Protein AF-A0A5C1PW93-F1 (afdb_monomer_lite)

Sequence (290 aa):
MHRRHLLLGLASATCLPACGGGGGNGDGPETAAPPAPADLLDLTHVTLTLPVKADGTTGGTPARVLKTTELLPSSRAARGHESDWFRSVWIDGTGARGEAAVMLWCPVTGALSSATSDSPRTEFRHQRQTGVNDGWTIGAGSPVAMQLEMRPRQMPPQRGTVIVAQIHGWRMQDVSGATVNAPPLLLVQIEPRSVGGWQLRAKIRRSADGSIAGHDSLVLQTFASLDEAPWLVLQMAVADMQVHINGQTMPIGASWRDIGAYYKAGVYLDEIGSDPAQGGRLLIRRMVFR

InterPro domains:
  IPR013320 Concanavalin A-like lectin/glucanase domain superfamily [SSF49899] (41-281)
  IPR014895 Alginate lyase 2 [PF08787] (41-277)

Foldseek 3Di:
DDDDDDDDDDDDDDDDDDDDDPPPPPPDPPQDDAQAQVVQEVLQFKKWFFQAPPVRHHAEDDTDIHASPQQDDPDPVDRGDDDPQWTKAAPVNRCPVVHIWIKGWHFLRGYYNDPPGAGGFGKMWGHPHGPDPFFAQLQAKHPWKKKWWKAWQAAFPPFSKWFFKFKAFAWDQEPVRDIDGWGTQKTWMWGADPVAFIFTKIWGAQARRCPDDGTDMDTPDTDHDSVPTDTDIWIWIRDPQWIAIPNDIGHHDPNRRGTTIIMMGGTIDPHHDDDRVGGIMMTIRYIDID

pLDDT: mean 88.33, std 16.46, range [34.69, 98.81]

Organism: NCBI:txid639200

Structure (mmCIF, N/CA/C/O backbone):
data_AF-A0A5C1PW93-F1
#
_entry.id   AF-A0A5C1PW93-F1
#
loop_
_atom_site.group_PDB
_atom_site.id
_atom_site.type_symbol
_atom_site.label_atom_id
_atom_site.label_alt_id
_atom_site.label_comp_id
_atom_site.label_asym_id
_atom_site.label_entity_id
_atom_site.label_seq_id
_atom_site.pdbx_PDB_ins_code
_atom_site.Cartn_x
_atom_site.Cartn_y
_atom_site.Cartn_z
_atom_site.occupancy
_atom_site.B_iso_or_equiv
_atom_site.auth_seq_id
_atom_site.auth_comp_id
_atom_site.auth_asym_id
_atom_site.auth_atom_id
_atom_site.pdbx_PDB_model_num
ATOM 1 N N . MET A 1 1 ? 15.371 28.655 91.967 1.00 39.22 1 MET A N 1
ATOM 2 C CA . MET A 1 1 ? 14.443 29.628 91.340 1.00 39.22 1 MET A CA 1
ATOM 3 C C . MET A 1 1 ? 13.714 28.894 90.211 1.00 39.22 1 MET A C 1
ATOM 5 O O . MET A 1 1 ? 14.364 28.542 89.248 1.00 39.22 1 MET A O 1
ATOM 9 N N . HIS A 1 2 ? 12.573 28.243 90.452 1.00 34.69 2 HIS A N 1
ATOM 10 C CA . HIS A 1 2 ? 11.186 28.750 90.441 1.00 34.69 2 HIS A CA 1
ATOM 11 C C . HIS A 1 2 ? 10.590 29.088 89.054 1.00 34.69 2 HIS A C 1
ATOM 13 O O . HIS A 1 2 ? 11.017 30.056 88.438 1.00 34.69 2 HIS A O 1
ATOM 19 N N . ARG A 1 3 ? 9.471 28.387 88.749 1.00 36.44 3 ARG A N 1
ATOM 20 C CA . ARG A 1 3 ? 8.329 28.718 87.848 1.00 36.44 3 ARG A CA 1
ATOM 21 C C . ARG A 1 3 ? 8.548 28.493 86.333 1.00 36.44 3 ARG A C 1
ATOM 23 O O . ARG A 1 3 ? 9.629 28.754 85.845 1.00 36.44 3 ARG A O 1
ATOM 30 N N . ARG A 1 4 ? 7.573 28.050 85.517 1.00 42.44 4 ARG A N 1
ATOM 31 C CA . ARG A 1 4 ? 6.107 27.846 85.657 1.00 42.44 4 ARG A CA 1
ATOM 32 C C . ARG A 1 4 ? 5.571 26.966 84.497 1.00 42.44 4 ARG A C 1
ATOM 34 O O . ARG A 1 4 ? 6.150 26.962 83.420 1.00 42.44 4 ARG A O 1
ATOM 41 N N . HIS A 1 5 ? 4.442 26.295 84.744 1.00 42.97 5 HIS A N 1
ATOM 42 C CA . HIS A 1 5 ? 3.583 25.536 83.813 1.00 42.97 5 HIS A CA 1
ATOM 43 C C . HIS A 1 5 ? 2.785 26.409 82.815 1.00 42.97 5 HIS A C 1
ATOM 45 O O . HIS A 1 5 ? 2.490 27.551 83.158 1.00 42.97 5 HIS A O 1
ATOM 51 N N . LEU A 1 6 ? 2.346 25.824 81.680 1.00 37.31 6 LEU A N 1
ATOM 52 C CA . LEU A 1 6 ? 0.972 25.820 81.093 1.00 37.31 6 LEU A CA 1
ATOM 53 C C . LEU A 1 6 ? 1.003 24.996 79.767 1.00 37.31 6 LEU A C 1
ATOM 55 O O . LEU A 1 6 ? 1.847 25.272 78.926 1.00 37.31 6 LEU A O 1
ATOM 59 N N . LEU A 1 7 ? 0.338 23.837 79.618 1.00 42.69 7 LEU A N 1
ATOM 60 C CA . LEU A 1 7 ? -1.075 23.559 79.252 1.00 42.69 7 LEU A CA 1
ATOM 61 C C . LEU A 1 7 ? -1.515 23.989 77.831 1.00 42.69 7 LEU A C 1
ATOM 63 O O . LEU A 1 7 ? -1.803 25.154 77.596 1.00 42.69 7 LEU A O 1
ATOM 67 N N . LEU A 1 8 ? -1.663 22.995 76.946 1.00 37.97 8 LEU A N 1
ATOM 68 C CA . LEU A 1 8 ? -2.549 22.888 75.768 1.00 37.97 8 LEU A CA 1
ATOM 69 C C . LEU A 1 8 ? -2.585 21.380 75.444 1.00 37.97 8 LEU A C 1
ATOM 71 O O . LEU A 1 8 ? -1.539 20.747 75.470 1.00 37.97 8 LEU A O 1
ATOM 75 N N . GLY A 1 9 ? -3.673 20.675 75.169 1.00 35.88 9 GLY A N 1
ATOM 76 C CA . GLY A 1 9 ? -5.083 20.968 74.959 1.00 35.88 9 GLY A CA 1
ATOM 77 C C . GLY A 1 9 ? -5.623 19.702 74.281 1.00 35.88 9 GLY A C 1
ATOM 78 O O . GLY A 1 9 ? -5.135 19.327 73.219 1.00 35.88 9 GLY A O 1
ATOM 79 N N . LEU A 1 10 ? -6.530 18.980 74.942 1.00 40.72 10 LEU A N 1
ATOM 80 C CA . LEU A 1 10 ? -7.158 17.759 74.426 1.00 40.72 10 LEU A CA 1
ATOM 81 C C . LEU A 1 10 ? -8.129 18.109 73.291 1.00 40.72 10 LEU A C 1
ATOM 83 O O . LEU A 1 10 ? -9.014 18.939 73.484 1.00 40.72 10 LEU A O 1
ATOM 87 N N . ALA A 1 11 ? -8.009 17.424 72.153 1.00 40.41 11 ALA A N 1
ATOM 88 C CA . ALA A 1 11 ? -9.064 17.334 71.150 1.00 40.41 11 ALA A CA 1
ATOM 89 C C . ALA A 1 11 ? -9.428 15.857 70.955 1.00 40.41 11 ALA A C 1
ATOM 91 O O . ALA A 1 11 ? -8.593 15.030 70.589 1.00 40.41 11 ALA A O 1
ATOM 92 N N . SER A 1 12 ? -10.679 15.541 71.278 1.00 39.66 12 SER A N 1
ATOM 93 C CA . SER A 1 12 ? -11.297 14.225 71.179 1.00 39.66 12 SER A CA 1
ATOM 94 C C . SER A 1 12 ? -11.490 13.811 69.720 1.00 39.66 12 SER A C 1
ATOM 96 O O . SER A 1 12 ? -12.109 14.537 68.946 1.00 39.66 12 SER A O 1
ATOM 98 N N . ALA A 1 13 ? -11.013 12.619 69.361 1.00 39.31 13 ALA A N 1
ATOM 99 C CA . ALA A 1 13 ? -11.353 11.957 68.109 1.00 39.31 13 ALA A CA 1
ATOM 100 C C . ALA A 1 13 ? -12.634 11.134 68.302 1.00 39.31 13 ALA A C 1
ATOM 102 O O . ALA A 1 13 ? -12.655 10.156 69.051 1.00 39.31 13 ALA A O 1
ATOM 103 N N . THR A 1 14 ? -13.713 11.534 67.637 1.00 41.72 14 THR A N 1
ATOM 104 C CA . THR A 1 14 ? -14.926 10.730 67.490 1.00 41.72 14 THR A CA 1
ATOM 105 C C . THR A 1 14 ? -14.730 9.735 66.347 1.00 41.72 14 THR A C 1
ATOM 107 O O . THR A 1 14 ? -14.580 10.110 65.188 1.00 41.72 14 THR A O 1
ATOM 110 N N . CYS A 1 15 ? -14.714 8.444 6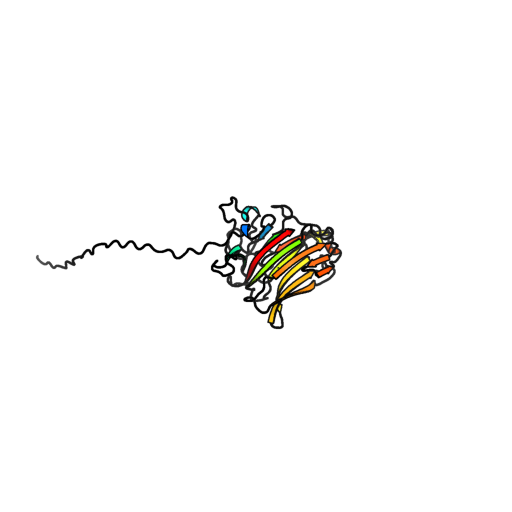6.680 1.00 40.66 15 CYS A N 1
ATOM 111 C CA . CYS A 1 15 ? -14.784 7.362 65.702 1.00 40.66 15 CYS A CA 1
ATOM 112 C C . CYS A 1 15 ? -16.212 7.275 65.146 1.00 40.66 15 CYS A C 1
ATOM 114 O O . CYS A 1 15 ? -17.156 7.058 65.907 1.00 40.66 15 CYS A O 1
ATOM 116 N N . LEU A 1 16 ? -16.368 7.427 63.830 1.00 36.84 16 LEU A N 1
ATOM 117 C CA . LEU A 1 16 ? -17.595 7.065 63.118 1.00 36.84 16 LEU A CA 1
ATOM 118 C C . LEU A 1 16 ? -17.544 5.574 62.739 1.00 36.84 16 LEU A C 1
ATOM 120 O O . LEU A 1 16 ? -16.478 5.089 62.350 1.00 36.84 16 LEU A O 1
ATOM 124 N N . PRO A 1 17 ? -18.661 4.833 62.844 1.00 43.00 17 PRO A N 1
ATOM 125 C CA . PRO A 1 17 ? -18.702 3.422 62.498 1.00 43.00 17 PRO A CA 1
ATOM 126 C C . PRO A 1 17 ? -18.724 3.221 60.978 1.00 43.00 17 PRO A C 1
ATOM 128 O O . PRO A 1 17 ? -19.374 3.955 60.233 1.00 43.00 17 PRO A O 1
ATOM 131 N N . ALA A 1 18 ? -18.019 2.181 60.539 1.00 45.62 18 ALA A N 1
ATOM 132 C CA . ALA A 1 18 ? -18.047 1.670 59.181 1.00 45.62 18 ALA A CA 1
ATOM 133 C C . ALA A 1 18 ? -19.423 1.058 58.869 1.00 45.62 18 ALA A C 1
ATOM 135 O O . ALA A 1 18 ? -19.779 0.009 59.406 1.00 45.62 18 ALA A O 1
ATOM 136 N N . CYS A 1 19 ? -20.177 1.688 57.970 1.00 42.59 19 CYS A N 1
ATOM 137 C CA . CYS A 1 19 ? -21.291 1.040 57.288 1.00 42.59 19 CYS A CA 1
ATOM 138 C C . CYS A 1 19 ? -20.756 0.367 56.023 1.00 42.59 19 CYS A C 1
ATOM 140 O O . CYS A 1 19 ? -20.389 1.032 55.055 1.00 42.59 19 CYS A O 1
ATOM 142 N N . GLY A 1 20 ? -20.711 -0.965 56.050 1.00 46.84 20 GLY A N 1
ATOM 143 C CA . GLY A 1 20 ? -20.524 -1.792 54.868 1.00 46.84 20 GLY A CA 1
ATOM 144 C C . GLY A 1 20 ? -21.716 -1.631 53.929 1.00 46.84 20 GLY A C 1
ATOM 145 O O . GLY A 1 20 ? -22.798 -2.145 54.196 1.00 46.84 20 GLY A O 1
ATOM 146 N N . GLY A 1 21 ? -21.510 -0.905 52.835 1.00 36.12 21 GLY A N 1
ATOM 147 C CA . GLY A 1 21 ? -22.384 -0.908 51.672 1.00 36.12 21 GLY A CA 1
ATOM 148 C C . GLY A 1 21 ? -21.690 -1.676 50.560 1.00 36.12 21 GLY A C 1
ATOM 149 O O . GLY A 1 21 ? -20.747 -1.166 49.960 1.00 36.12 21 GLY A O 1
ATOM 150 N N . GLY A 1 22 ? -22.133 -2.907 50.307 1.00 46.31 22 GLY A N 1
ATOM 151 C CA . GLY A 1 22 ? -21.761 -3.673 49.122 1.00 46.31 22 GLY A CA 1
ATOM 152 C C . GLY A 1 22 ? -22.312 -2.989 47.876 1.00 46.31 22 GLY A C 1
ATOM 153 O O . GLY A 1 22 ? -23.397 -3.319 47.409 1.00 46.31 22 GLY A O 1
ATOM 154 N N . GLY A 1 23 ? -21.578 -2.003 47.365 1.00 40.91 23 GLY A N 1
ATOM 155 C CA . GLY A 1 23 ? -21.775 -1.466 46.030 1.00 40.91 23 GLY A CA 1
ATOM 156 C C . GLY A 1 23 ? -21.177 -2.449 45.041 1.00 40.91 23 GLY A C 1
ATOM 157 O O . GLY A 1 23 ? -19.970 -2.439 44.813 1.00 40.91 23 GLY A O 1
ATOM 158 N N . GLY A 1 24 ? -22.011 -3.323 44.479 1.00 44.12 24 GLY A N 1
ATOM 159 C CA . GLY A 1 24 ? -21.680 -3.972 43.220 1.00 44.12 24 GLY A CA 1
ATOM 160 C C . GLY A 1 24 ? -21.511 -2.867 42.189 1.00 44.12 24 GLY A C 1
ATOM 161 O O . GLY A 1 24 ? -22.502 -2.331 41.696 1.00 44.12 24 GLY A O 1
ATOM 162 N N . ASN A 1 25 ? -20.263 -2.478 41.928 1.00 49.78 25 ASN A N 1
ATOM 163 C CA . ASN A 1 25 ? -19.919 -1.713 40.745 1.00 49.78 25 ASN A CA 1
ATOM 164 C C . ASN A 1 25 ? -20.369 -2.573 39.569 1.00 49.78 25 ASN A C 1
ATOM 166 O O . ASN A 1 25 ? -19.742 -3.579 39.247 1.00 49.78 25 ASN A O 1
ATOM 170 N N . GLY A 1 26 ? -21.529 -2.236 39.008 1.00 45.34 26 GLY A N 1
ATOM 171 C CA . GLY A 1 26 ? -21.924 -2.722 37.706 1.00 45.34 26 GLY A CA 1
ATOM 172 C C . GLY A 1 26 ? -20.924 -2.142 36.730 1.00 45.34 26 GLY A C 1
ATOM 173 O O . GLY A 1 26 ? -21.105 -1.014 36.272 1.00 45.34 26 GLY A O 1
ATOM 174 N N . ASP A 1 27 ? -19.848 -2.886 36.485 1.00 56.16 27 ASP A N 1
ATOM 175 C CA . ASP A 1 27 ? -19.006 -2.689 35.322 1.00 56.16 27 ASP A CA 1
ATOM 176 C C . ASP A 1 27 ? -19.973 -2.615 34.141 1.00 56.16 27 ASP A C 1
ATOM 178 O O . ASP A 1 27 ? -20.713 -3.563 33.852 1.00 56.16 27 ASP A O 1
ATOM 182 N N . GLY A 1 28 ? -20.081 -1.422 33.546 1.00 53.69 28 GLY A N 1
ATOM 183 C CA . GLY A 1 28 ? -20.859 -1.241 32.329 1.00 53.69 28 GLY A CA 1
ATOM 184 C C . GLY A 1 28 ? -20.427 -2.306 31.320 1.00 53.69 28 GLY A C 1
ATOM 185 O O . GLY A 1 28 ? -19.281 -2.751 31.393 1.00 53.69 28 GLY A O 1
ATOM 186 N N . PRO A 1 29 ? -21.317 -2.752 30.418 1.00 57.88 29 PRO A N 1
ATOM 187 C CA . PRO A 1 29 ? -21.019 -3.863 29.524 1.00 57.88 29 PRO A CA 1
ATOM 188 C C . PRO A 1 29 ? -19.679 -3.607 28.840 1.00 57.88 29 PRO A C 1
ATOM 190 O O . PRO A 1 29 ? -19.551 -2.664 28.058 1.00 57.88 29 PRO A O 1
ATOM 193 N N . GLU A 1 30 ? -18.676 -4.408 29.203 1.00 62.12 30 GLU A N 1
ATOM 194 C CA . GLU A 1 30 ? -17.347 -4.346 28.620 1.00 62.12 30 GLU A CA 1
ATOM 195 C C . GLU A 1 30 ? -17.540 -4.553 27.119 1.00 62.12 30 GLU A C 1
ATOM 197 O O . GLU A 1 30 ? -17.961 -5.623 26.671 1.00 62.12 30 GLU A O 1
ATOM 202 N N . THR A 1 31 ? -17.359 -3.488 26.334 1.00 69.56 31 THR A N 1
ATOM 203 C CA . THR A 1 31 ? -17.479 -3.572 24.879 1.00 69.56 31 THR A CA 1
ATOM 204 C C . THR A 1 31 ? -16.471 -4.601 24.406 1.00 69.56 31 THR A C 1
ATOM 206 O O . THR A 1 31 ? -15.265 -4.390 24.542 1.00 69.56 31 THR A O 1
ATOM 209 N N . ALA A 1 32 ? -16.975 -5.723 23.890 1.00 85.19 32 ALA A N 1
ATOM 210 C CA . ALA A 1 32 ? -16.153 -6.835 23.447 1.00 85.19 32 ALA A CA 1
ATOM 211 C C . ALA A 1 32 ? -15.044 -6.333 22.514 1.00 85.19 32 ALA A C 1
ATOM 213 O O . ALA A 1 32 ? -15.289 -5.492 21.648 1.00 85.19 32 ALA A O 1
ATOM 214 N N . ALA A 1 33 ? -13.823 -6.836 22.677 1.00 90.44 33 ALA A N 1
ATOM 215 C CA . ALA A 1 33 ? -12.732 -6.500 21.771 1.00 90.44 33 ALA A CA 1
ATOM 216 C C . ALA A 1 33 ? -13.044 -6.989 20.338 1.00 90.44 33 ALA A C 1
ATOM 218 O O . ALA A 1 33 ? -13.655 -8.051 20.183 1.00 90.44 33 ALA A O 1
ATOM 219 N N . PRO A 1 34 ? -12.606 -6.272 19.285 1.00 94.31 34 PRO A N 1
ATOM 220 C CA . PRO A 1 34 ? -12.749 -6.751 17.911 1.00 94.31 34 PRO A CA 1
ATOM 221 C C . PRO A 1 34 ? -11.996 -8.077 17.693 1.00 94.31 34 PRO A C 1
ATOM 223 O O . PRO A 1 34 ? -11.051 -8.372 18.439 1.00 94.31 34 PRO A O 1
ATOM 226 N N . PRO A 1 35 ? -12.370 -8.884 16.679 1.00 93.75 35 PRO A N 1
ATOM 227 C CA . PRO A 1 35 ? -11.589 -10.050 16.261 1.00 93.75 35 PRO A CA 1
ATOM 228 C C . PRO A 1 35 ? -10.142 -9.662 15.951 1.00 93.75 35 PRO A C 1
ATOM 230 O O . PRO A 1 35 ? -9.892 -8.541 15.506 1.00 93.75 35 PRO A O 1
ATOM 233 N N . ALA A 1 36 ? -9.189 -10.564 16.178 1.00 94.25 36 ALA A N 1
ATOM 234 C CA . ALA A 1 36 ? -7.782 -10.256 15.954 1.00 94.25 36 ALA A CA 1
ATOM 235 C C . ALA A 1 36 ? -7.487 -9.996 14.463 1.00 94.25 36 ALA A C 1
ATOM 237 O O . ALA A 1 36 ? -8.194 -10.511 13.594 1.00 94.25 36 ALA A O 1
ATOM 238 N N . PRO A 1 37 ? -6.411 -9.262 14.109 1.00 96.12 37 PRO A N 1
ATOM 239 C CA . PRO A 1 37 ? -6.073 -9.026 12.705 1.00 96.12 37 PRO A CA 1
ATOM 240 C C . PRO A 1 37 ? -5.925 -10.300 11.862 1.00 96.12 37 PRO A C 1
ATOM 242 O O . PRO A 1 37 ? -6.321 -10.300 10.699 1.00 96.12 37 PRO A O 1
ATOM 245 N N . ALA A 1 38 ? -5.400 -11.381 12.447 1.00 94.19 38 ALA A N 1
ATOM 246 C CA . ALA A 1 38 ? -5.251 -12.680 11.785 1.00 94.19 38 ALA A CA 1
ATOM 247 C C . ALA A 1 38 ? -6.584 -13.428 11.573 1.00 94.19 38 ALA A C 1
ATOM 249 O O . ALA A 1 38 ? -6.638 -14.331 10.743 1.00 94.19 38 ALA A O 1
ATOM 250 N N . ASP A 1 39 ? -7.652 -13.048 12.284 1.00 93.00 39 ASP A N 1
ATOM 251 C CA . ASP A 1 39 ? -9.009 -13.563 12.049 1.00 93.00 39 ASP A CA 1
ATOM 252 C C . ASP A 1 39 ? -9.716 -12.795 10.918 1.00 93.00 39 ASP A C 1
ATOM 254 O O . ASP A 1 39 ? -10.661 -13.294 10.309 1.00 93.00 39 ASP A O 1
ATOM 258 N N . LEU A 1 40 ? -9.271 -11.562 10.646 1.00 94.88 40 LEU A N 1
ATOM 259 C CA . LEU A 1 40 ? -9.868 -10.658 9.660 1.00 94.88 40 LEU A CA 1
ATOM 260 C C . LEU A 1 40 ? -9.169 -10.718 8.296 1.00 94.88 40 LEU A C 1
ATOM 262 O O . LEU A 1 40 ? -9.816 -10.531 7.265 1.00 94.88 40 LEU A O 1
ATOM 266 N N . LEU A 1 41 ? -7.854 -10.941 8.278 1.00 96.19 41 LEU A N 1
ATOM 267 C CA . LEU A 1 41 ? -7.024 -10.956 7.073 1.00 96.19 41 LEU A CA 1
ATOM 268 C C . LEU A 1 41 ? -6.208 -12.246 6.989 1.00 96.19 41 LEU A C 1
ATOM 270 O O . LEU A 1 41 ? -5.725 -12.749 8.000 1.00 96.19 41 LEU A O 1
ATOM 274 N N . ASP A 1 42 ? -5.963 -12.722 5.768 1.00 93.31 42 ASP A N 1
ATOM 275 C CA . ASP A 1 42 ? -4.975 -13.775 5.550 1.00 93.31 42 ASP A CA 1
ATOM 276 C C . ASP A 1 42 ? -3.559 -13.187 5.642 1.00 93.31 42 ASP A C 1
ATOM 278 O O . ASP A 1 42 ? -3.082 -12.489 4.742 1.00 93.31 42 ASP A O 1
ATOM 282 N N . LEU A 1 43 ? -2.896 -13.457 6.768 1.00 94.69 43 LEU A N 1
ATOM 283 C CA . LEU A 1 43 ? -1.543 -12.984 7.058 1.00 94.69 43 LEU A CA 1
ATOM 284 C C . LEU A 1 43 ? -0.468 -14.058 6.830 1.00 94.69 43 LEU A C 1
ATOM 286 O O . LEU A 1 43 ? 0.698 -13.831 7.151 1.00 94.69 43 LEU A O 1
ATOM 290 N N . THR A 1 44 ? -0.825 -15.225 6.285 1.00 92.19 44 THR A N 1
ATOM 291 C CA . THR A 1 44 ? 0.081 -16.386 6.169 1.00 92.19 44 THR A CA 1
ATOM 292 C C . THR A 1 44 ? 1.171 -16.222 5.109 1.00 92.19 44 THR A C 1
ATOM 294 O O . THR A 1 44 ? 2.214 -16.878 5.171 1.00 92.19 44 THR A O 1
ATOM 297 N N . HIS A 1 45 ? 0.972 -15.285 4.183 1.00 93.00 45 HIS A N 1
ATOM 298 C CA . HIS A 1 45 ? 1.838 -15.033 3.033 1.00 93.00 45 HIS A CA 1
ATOM 299 C C . HIS A 1 45 ? 2.327 -13.583 2.977 1.00 93.00 45 HIS A C 1
ATOM 301 O O . HIS A 1 45 ? 2.515 -13.020 1.899 1.00 93.00 45 HIS A O 1
ATOM 307 N N . VAL A 1 46 ? 2.520 -12.941 4.134 1.00 96.38 46 VAL A N 1
ATOM 308 C CA . VAL A 1 46 ? 3.016 -11.561 4.194 1.00 96.38 46 VAL A CA 1
ATOM 309 C C . VAL A 1 46 ? 4.054 -11.339 5.293 1.00 96.38 46 VAL A C 1
ATOM 311 O O . VAL A 1 46 ? 4.072 -12.005 6.329 1.00 96.38 46 VAL A O 1
ATOM 314 N N . THR A 1 47 ? 4.888 -10.324 5.075 1.00 96.94 47 THR A N 1
ATOM 315 C CA . THR A 1 47 ? 5.572 -9.571 6.139 1.00 96.94 47 THR A CA 1
ATOM 316 C C . THR A 1 47 ? 4.953 -8.185 6.257 1.00 96.94 47 THR A C 1
ATOM 318 O O . THR A 1 47 ? 4.434 -7.675 5.264 1.00 96.94 47 THR A O 1
ATOM 321 N N . LEU A 1 48 ? 5.080 -7.536 7.413 1.00 97.81 48 LEU A N 1
ATOM 322 C CA . LEU A 1 48 ? 4.596 -6.169 7.631 1.00 97.81 48 LEU A CA 1
ATOM 323 C C . LEU A 1 48 ? 5.754 -5.255 8.031 1.00 97.81 48 LEU A C 1
ATOM 325 O O . LEU A 1 48 ? 6.415 -5.496 9.036 1.00 97.81 48 LEU A O 1
ATOM 329 N N . THR A 1 49 ? 6.005 -4.195 7.267 1.00 97.94 49 THR A N 1
ATOM 330 C CA . THR A 1 49 ? 6.876 -3.101 7.721 1.00 97.94 49 THR A CA 1
ATOM 331 C C . THR A 1 49 ? 6.069 -2.147 8.592 1.00 97.94 49 THR A C 1
ATOM 333 O O . THR A 1 49 ? 4.989 -1.736 8.180 1.00 97.94 49 THR A O 1
ATOM 336 N N . LEU A 1 50 ? 6.592 -1.800 9.767 1.00 98.19 50 LEU A N 1
ATOM 337 C CA . LEU A 1 50 ? 6.028 -0.821 10.695 1.00 98.19 50 LEU A CA 1
ATOM 338 C C . LEU A 1 50 ? 6.836 0.485 10.674 1.00 98.19 50 LEU A C 1
ATOM 340 O O . LEU A 1 50 ? 8.051 0.434 10.489 1.00 98.19 50 LEU A O 1
ATOM 344 N N . PRO A 1 51 ? 6.226 1.642 10.979 1.00 97.75 51 PRO A N 1
ATOM 345 C CA . PRO A 1 51 ? 6.858 2.956 10.895 1.00 97.75 51 PRO A CA 1
ATOM 346 C C . PRO A 1 51 ? 7.670 3.282 12.162 1.00 97.75 51 PRO A C 1
ATOM 348 O O . PRO A 1 51 ? 7.743 4.430 12.596 1.00 97.75 51 PRO A O 1
ATOM 351 N N . VAL A 1 52 ? 8.286 2.269 12.767 1.00 97.56 52 VAL A N 1
ATOM 352 C CA . VAL A 1 52 ? 9.118 2.357 13.973 1.00 97.56 52 VAL A CA 1
ATOM 353 C C . VAL A 1 52 ? 10.370 1.518 13.794 1.00 97.56 52 VAL A C 1
ATOM 355 O O . VAL A 1 52 ? 10.363 0.567 13.023 1.00 97.56 52 VAL A O 1
ATOM 358 N N . LYS A 1 53 ? 11.441 1.832 14.514 1.00 96.31 53 LYS A N 1
ATOM 359 C CA . LYS A 1 53 ? 12.640 0.995 14.613 1.00 96.31 53 LYS A CA 1
ATOM 360 C C . LYS A 1 53 ? 12.374 -0.242 15.480 1.00 96.31 53 LYS A C 1
ATOM 362 O O . LYS A 1 53 ? 11.313 -0.397 16.085 1.00 96.31 53 LYS A O 1
ATOM 367 N N . ALA A 1 54 ? 13.355 -1.141 15.551 1.00 92.62 54 ALA A N 1
ATOM 368 C CA . ALA A 1 54 ? 13.273 -2.349 16.379 1.00 92.62 54 ALA A CA 1
ATOM 369 C C . ALA A 1 54 ? 13.043 -2.050 17.876 1.00 92.62 54 ALA A C 1
ATOM 371 O O . ALA A 1 54 ? 12.394 -2.836 18.558 1.00 92.62 54 ALA A O 1
ATOM 372 N N . ASP A 1 55 ? 13.523 -0.899 18.353 1.00 93.38 55 ASP A N 1
ATOM 373 C CA . ASP A 1 55 ? 13.331 -0.387 19.717 1.00 93.38 55 ASP A CA 1
ATOM 374 C C . ASP A 1 55 ? 11.954 0.280 19.949 1.00 93.38 55 ASP A C 1
ATOM 376 O O . ASP A 1 55 ? 11.678 0.749 21.049 1.00 93.38 55 ASP A O 1
ATOM 380 N N . GLY A 1 56 ? 11.091 0.337 18.927 1.00 92.31 56 GLY A N 1
ATOM 381 C CA . GLY A 1 56 ? 9.764 0.956 18.987 1.00 92.31 56 GLY A CA 1
ATOM 382 C C . GLY A 1 56 ? 9.737 2.471 18.764 1.00 92.31 56 GLY A C 1
ATOM 383 O O . GLY A 1 56 ? 8.653 3.044 18.685 1.00 92.31 56 GLY A O 1
ATOM 384 N N . THR A 1 57 ? 10.887 3.132 18.615 1.00 93.75 57 THR A N 1
ATOM 385 C CA . THR A 1 57 ? 10.944 4.582 18.364 1.00 93.75 57 THR A CA 1
ATOM 386 C C . THR A 1 57 ? 10.685 4.924 16.894 1.00 93.75 57 THR A C 1
ATOM 388 O O . THR A 1 57 ? 10.980 4.135 15.996 1.00 93.75 57 THR A O 1
ATOM 391 N N . THR A 1 58 ? 10.128 6.106 16.626 1.00 93.38 58 THR A N 1
ATOM 392 C CA . THR A 1 58 ? 9.916 6.630 15.265 1.00 93.38 58 THR A CA 1
ATOM 393 C C . THR A 1 58 ? 11.172 7.335 14.727 1.00 93.38 58 THR A C 1
ATOM 395 O O . THR A 1 58 ? 12.120 7.594 15.470 1.00 93.38 58 THR A O 1
ATOM 398 N N . GLY A 1 59 ? 11.175 7.680 13.437 1.00 90.31 59 GLY A N 1
ATOM 399 C CA . GLY A 1 59 ? 12.281 8.367 12.768 1.00 90.31 59 GLY A CA 1
ATOM 400 C C . GLY A 1 59 ? 13.507 7.488 12.481 1.00 90.31 59 GLY A C 1
ATOM 401 O O . GLY A 1 59 ? 13.665 6.379 12.994 1.00 90.31 59 GLY A O 1
ATOM 402 N N . GLY A 1 60 ? 14.396 8.000 11.627 1.00 90.50 60 GLY A N 1
ATOM 403 C CA . GLY A 1 60 ? 15.624 7.306 11.234 1.00 90.50 60 GLY A CA 1
ATOM 404 C C . GLY A 1 60 ? 15.378 6.026 10.427 1.00 90.50 60 GLY A C 1
ATOM 405 O O . GLY A 1 60 ? 14.356 5.876 9.760 1.00 90.50 60 GLY A O 1
ATOM 406 N N . THR A 1 61 ? 16.348 5.110 10.462 1.00 90.06 61 THR A N 1
ATOM 407 C CA . THR A 1 61 ? 16.341 3.823 9.742 1.00 90.06 61 THR A CA 1
ATOM 408 C C . THR A 1 61 ? 16.998 2.726 10.595 1.00 90.06 61 THR A C 1
ATOM 410 O O . THR A 1 61 ? 17.780 3.056 11.490 1.00 90.06 61 THR A O 1
ATOM 413 N N . PRO A 1 62 ? 16.744 1.431 10.324 1.00 92.50 62 PRO A N 1
ATOM 414 C CA . PRO A 1 62 ? 15.693 0.895 9.463 1.00 92.50 62 PRO A CA 1
ATOM 415 C C . PRO A 1 62 ? 14.367 0.706 10.217 1.00 92.50 62 PRO A C 1
ATOM 417 O O . PRO A 1 62 ? 14.336 0.364 11.401 1.00 92.50 62 PRO A O 1
ATOM 420 N N . ALA A 1 63 ? 13.265 0.874 9.493 1.00 95.75 63 ALA A N 1
ATOM 421 C CA . ALA A 1 63 ? 11.933 0.483 9.929 1.00 95.75 63 ALA A CA 1
ATOM 422 C C . ALA A 1 63 ? 11.874 -1.018 10.275 1.00 95.75 63 ALA A C 1
ATOM 424 O O . ALA A 1 63 ? 12.485 -1.859 9.608 1.00 95.75 63 ALA A O 1
ATOM 425 N N . ARG A 1 64 ? 11.114 -1.363 11.313 1.00 96.00 64 ARG A N 1
ATOM 426 C CA . ARG A 1 64 ? 10.918 -2.722 11.812 1.00 96.00 64 ARG A CA 1
ATOM 427 C C . ARG A 1 64 ? 10.083 -3.507 10.813 1.00 96.00 64 ARG A C 1
ATOM 429 O O . ARG A 1 64 ? 9.015 -3.065 10.402 1.00 96.00 64 ARG A O 1
ATOM 436 N N . VAL A 1 65 ? 10.542 -4.706 10.477 1.00 96.12 65 VAL A N 1
ATOM 437 C CA . VAL A 1 65 ? 9.793 -5.653 9.648 1.00 96.12 65 VAL A CA 1
ATOM 438 C C . VAL A 1 65 ? 9.375 -6.828 10.516 1.00 96.12 65 VAL A C 1
ATOM 440 O O . VAL A 1 65 ? 10.228 -7.546 11.031 1.00 96.12 65 VAL A O 1
ATOM 443 N N . LEU A 1 66 ? 8.068 -7.016 10.667 1.00 95.44 66 LEU A N 1
ATOM 444 C CA . LEU A 1 66 ? 7.486 -8.194 11.291 1.00 95.44 66 LEU A CA 1
ATOM 445 C C . LEU A 1 66 ? 7.466 -9.343 10.294 1.00 95.44 66 LEU A C 1
ATOM 447 O O . LEU A 1 66 ? 6.960 -9.211 9.172 1.00 95.44 66 LEU A O 1
ATOM 451 N N . LYS A 1 67 ? 7.985 -10.487 10.728 1.00 94.56 67 LYS A N 1
ATOM 452 C CA . LYS A 1 67 ? 7.869 -11.746 9.989 1.00 94.56 67 LYS A CA 1
ATOM 453 C C . LYS A 1 67 ? 6.460 -12.320 10.132 1.00 94.56 67 LYS A C 1
ATOM 455 O O . LYS A 1 67 ? 5.755 -12.020 11.092 1.00 94.56 67 LYS A O 1
ATOM 460 N N . THR A 1 68 ? 6.080 -13.227 9.235 1.00 92.94 68 THR A N 1
ATOM 461 C CA . THR A 1 68 ? 4.795 -13.949 9.308 1.00 92.94 68 THR A CA 1
ATOM 462 C C . THR A 1 68 ? 4.577 -14.607 10.673 1.00 92.94 68 THR A C 1
ATOM 464 O O . THR A 1 68 ? 3.484 -14.555 11.221 1.00 92.94 68 THR A O 1
ATOM 467 N N . THR A 1 69 ? 5.635 -15.167 11.266 1.00 90.62 69 THR A N 1
ATOM 468 C CA . THR A 1 69 ? 5.591 -15.810 12.589 1.00 90.62 69 THR A CA 1
ATOM 469 C C . THR A 1 69 ? 5.347 -14.840 13.743 1.00 90.62 69 THR A C 1
ATOM 471 O O . THR A 1 69 ? 4.946 -15.278 14.811 1.00 90.62 69 THR A O 1
ATOM 474 N N . GLU A 1 70 ? 5.633 -13.547 13.566 1.00 92.31 70 GLU A N 1
ATOM 475 C CA . GLU A 1 70 ? 5.283 -12.513 14.548 1.00 92.31 70 GLU A CA 1
ATOM 476 C C . GLU A 1 70 ? 3.841 -12.033 14.349 1.00 92.31 70 GLU A C 1
ATOM 478 O O . GLU A 1 70 ? 3.173 -11.701 15.321 1.00 92.31 70 GLU A O 1
ATOM 483 N N . LEU A 1 71 ? 3.361 -11.993 13.100 1.00 92.62 71 LEU A N 1
ATOM 484 C CA . LEU A 1 71 ? 1.997 -11.575 12.765 1.00 92.62 71 LEU A CA 1
ATOM 485 C C . LEU A 1 71 ? 0.952 -12.595 13.221 1.00 92.62 71 LEU A C 1
ATOM 487 O O . LEU A 1 71 ? -0.097 -12.215 13.741 1.00 92.62 71 LEU A O 1
ATOM 491 N N . LEU A 1 72 ? 1.241 -13.879 13.016 1.00 91.00 72 LEU A N 1
ATOM 492 C CA . LEU A 1 72 ? 0.345 -14.967 13.372 1.00 91.00 72 LEU A CA 1
ATOM 493 C C . LEU A 1 72 ? 0.505 -15.347 14.847 1.00 91.00 72 LEU A C 1
ATOM 495 O O . LEU A 1 72 ? 1.628 -15.434 15.348 1.00 91.00 72 LEU A O 1
ATOM 499 N N . PRO A 1 73 ? -0.598 -15.620 15.556 1.00 82.06 73 PRO A N 1
ATOM 500 C CA . PRO A 1 73 ? -0.516 -16.086 16.927 1.00 82.06 73 PRO A CA 1
ATOM 501 C C . PRO A 1 73 ? 0.127 -17.476 17.009 1.00 82.06 73 PRO A C 1
ATOM 503 O O . PRO A 1 73 ? -0.147 -18.359 16.198 1.00 82.06 73 PRO A O 1
ATOM 506 N N . SER A 1 74 ? 0.933 -17.707 18.048 1.00 75.81 74 SER A N 1
ATOM 507 C CA . SER A 1 74 ? 1.521 -19.026 18.333 1.00 75.81 74 SER A CA 1
ATOM 508 C C . SER A 1 74 ? 0.496 -20.058 18.828 1.00 75.81 74 SER A C 1
ATOM 510 O O . SER A 1 74 ? 0.788 -21.251 18.867 1.00 75.81 74 SER A O 1
ATOM 512 N N . SER A 1 75 ? -0.707 -19.617 19.211 1.00 73.50 75 SER A N 1
ATOM 513 C CA . SER A 1 75 ? -1.830 -20.468 19.614 1.00 73.50 75 SER A CA 1
ATOM 514 C C . SER A 1 75 ? -3.165 -19.773 19.340 1.00 73.50 75 SER A C 1
ATOM 516 O O . SER A 1 75 ? -3.229 -18.549 19.340 1.00 73.50 75 SER A O 1
ATOM 518 N N . ARG A 1 76 ? -4.261 -20.531 19.196 1.00 61.75 76 ARG A N 1
ATOM 519 C CA . ARG A 1 76 ? -5.609 -19.962 18.974 1.00 61.75 76 ARG A CA 1
ATOM 520 C C . ARG A 1 76 ? -6.110 -19.042 20.100 1.00 61.75 76 ARG A C 1
ATOM 522 O O . ARG A 1 76 ? -7.070 -18.319 19.889 1.00 61.75 76 ARG A O 1
ATOM 529 N N . ALA A 1 77 ? -5.493 -19.086 21.284 1.00 61.62 77 ALA A N 1
ATOM 530 C CA . ALA A 1 77 ? -5.838 -18.218 22.410 1.00 61.62 77 ALA A CA 1
ATOM 531 C C . ALA A 1 77 ? -5.098 -16.864 22.384 1.00 61.62 77 ALA A C 1
ATOM 533 O O . ALA A 1 77 ? -5.450 -15.962 23.140 1.00 61.62 77 ALA A O 1
ATOM 534 N N . ALA A 1 78 ? -4.072 -16.709 21.539 1.00 78.81 78 ALA A N 1
ATOM 535 C CA . ALA A 1 78 ? -3.343 -15.456 21.373 1.00 78.81 78 ALA A CA 1
ATOM 536 C C . ALA A 1 78 ? -3.914 -14.645 20.199 1.00 78.81 78 ALA A C 1
ATOM 538 O O . ALA A 1 78 ? -4.325 -15.206 19.189 1.00 78.81 78 ALA A O 1
ATOM 539 N N . ARG A 1 79 ? -3.890 -13.312 20.308 1.00 84.75 79 ARG A N 1
ATOM 540 C CA . ARG A 1 79 ? -4.418 -12.384 19.286 1.00 84.75 79 ARG A CA 1
ATOM 541 C C . ARG A 1 79 ? -3.437 -12.071 18.143 1.00 84.75 79 ARG A C 1
ATOM 543 O O . ARG A 1 79 ? -3.766 -11.328 17.228 1.00 84.75 79 ARG A O 1
ATOM 550 N N . GLY A 1 80 ? -2.224 -12.619 18.182 1.00 86.75 80 GLY A N 1
ATOM 551 C CA . GLY A 1 80 ? -1.156 -12.261 17.244 1.00 86.75 80 GLY A CA 1
ATOM 552 C C . GLY A 1 80 ? -0.569 -10.883 17.559 1.00 86.75 80 GLY A C 1
ATOM 553 O O . GLY A 1 80 ? -0.666 -10.409 18.694 1.00 86.75 80 GLY A O 1
ATOM 554 N N . HIS A 1 81 ? 0.079 -10.252 16.578 1.00 93.12 81 HIS A N 1
ATOM 555 C CA . HIS A 1 81 ? 0.653 -8.918 16.764 1.00 93.12 81 HIS A CA 1
ATOM 556 C C . HIS A 1 81 ? -0.407 -7.816 16.650 1.00 93.12 81 HIS A C 1
ATOM 558 O O . HIS A 1 81 ? -1.076 -7.703 15.625 1.00 93.12 81 HIS A O 1
ATOM 564 N N . GLU A 1 82 ? -0.461 -6.934 17.650 1.00 95.06 82 GLU A N 1
ATOM 565 C CA . GLU A 1 82 ? -1.175 -5.656 17.592 1.00 95.06 82 GLU A CA 1
ATOM 566 C C . GLU A 1 82 ? -0.282 -4.525 18.136 1.00 95.06 82 GLU A C 1
ATOM 568 O O . GLU A 1 82 ? 0.547 -4.728 19.025 1.00 95.06 82 GLU A O 1
ATOM 573 N N . SER A 1 83 ? -0.430 -3.327 17.576 1.00 96.12 83 SER A N 1
ATOM 574 C CA . SER A 1 83 ? 0.262 -2.096 17.971 1.00 96.12 83 SER A CA 1
ATOM 575 C C . SER A 1 83 ? -0.561 -0.867 17.563 1.00 96.12 83 SER A C 1
ATOM 577 O O . SER A 1 83 ? -1.601 -0.986 16.914 1.00 96.12 83 SER A O 1
ATOM 579 N N . ASP A 1 84 ? -0.087 0.339 17.878 1.00 96.56 84 ASP A N 1
ATOM 580 C CA . ASP A 1 84 ? -0.727 1.581 17.413 1.00 96.56 84 ASP A CA 1
ATOM 581 C C . ASP A 1 84 ? -0.720 1.750 15.889 1.00 96.56 84 ASP A C 1
ATOM 583 O O . ASP A 1 84 ? -1.540 2.480 15.330 1.00 96.56 84 ASP A O 1
ATOM 587 N N . TRP A 1 85 ? 0.186 1.052 15.208 1.00 98.00 85 TRP A N 1
ATOM 588 C CA . TRP A 1 85 ? 0.365 1.116 13.760 1.00 98.00 85 TRP A CA 1
ATOM 589 C C . TRP A 1 85 ? -0.474 0.067 13.036 1.00 98.00 85 TRP A C 1
ATOM 591 O O . TRP A 1 85 ? -0.827 0.260 11.878 1.00 98.00 85 TRP A O 1
ATOM 601 N N . PHE A 1 86 ? -0.783 -1.039 13.712 1.00 98.31 86 PHE A N 1
ATOM 602 C CA . PHE A 1 86 ? -1.444 -2.207 13.149 1.00 98.31 86 PHE A CA 1
ATOM 603 C C . PHE A 1 86 ? -2.299 -2.883 14.215 1.00 98.31 86 PHE A C 1
ATOM 605 O O . PHE A 1 86 ? -1.762 -3.519 15.119 1.00 98.31 86 PHE A O 1
ATOM 612 N N . ARG A 1 87 ? -3.620 -2.752 14.118 1.00 97.75 87 ARG A N 1
ATOM 613 C CA . ARG A 1 87 ? -4.549 -3.382 15.066 1.00 97.75 87 ARG A CA 1
ATOM 614 C C . ARG A 1 87 ? -5.926 -3.576 14.470 1.00 97.75 87 ARG A C 1
ATOM 616 O O . ARG A 1 87 ? -6.288 -2.942 13.480 1.00 97.75 87 ARG A O 1
ATOM 623 N N . SER A 1 88 ? -6.704 -4.425 15.111 1.00 97.44 88 SER A N 1
ATOM 624 C CA . SER A 1 88 ? -8.124 -4.575 14.819 1.00 97.44 88 SER A CA 1
ATOM 625 C C . SER A 1 88 ? -8.937 -3.428 15.432 1.00 97.44 88 SER A C 1
ATOM 627 O O . SER A 1 88 ? -8.598 -2.904 16.492 1.00 97.44 88 SER A O 1
ATOM 629 N N . VAL A 1 89 ? -9.998 -2.996 14.751 1.00 97.44 89 VAL A N 1
ATOM 630 C CA . VAL A 1 89 ? -10.934 -1.969 15.235 1.00 97.44 89 VAL A CA 1
ATOM 631 C C . VAL A 1 89 ? -12.363 -2.327 14.843 1.00 97.44 89 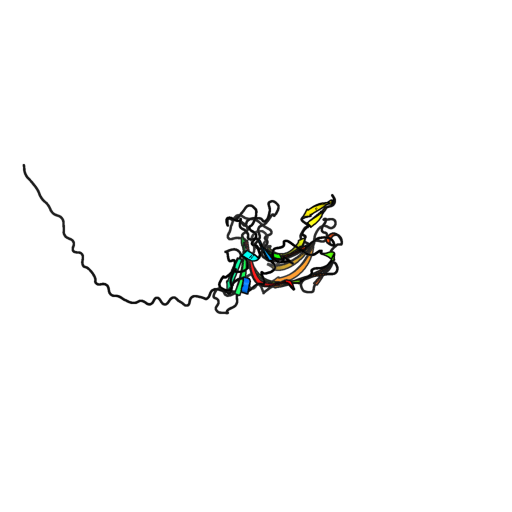VAL A C 1
ATOM 633 O O . VAL A 1 89 ? -12.598 -2.882 13.767 1.00 97.44 89 VAL A O 1
ATOM 636 N N . TRP A 1 90 ? -13.330 -1.953 15.678 1.00 96.81 90 TRP A N 1
ATOM 637 C CA . TRP A 1 90 ? -14.731 -1.915 15.267 1.00 96.81 90 TRP A CA 1
ATOM 638 C C . TRP A 1 90 ? -14.954 -0.765 14.288 1.00 96.81 90 TRP A C 1
ATOM 640 O O . TRP A 1 90 ? -14.523 0.362 14.536 1.00 96.81 90 TRP A O 1
ATOM 650 N N . ILE A 1 91 ? -15.635 -1.031 13.174 1.00 94.38 91 ILE A N 1
ATOM 651 C CA . ILE A 1 91 ? -15.861 -0.033 12.115 1.00 94.38 91 ILE A CA 1
ATOM 652 C C . ILE A 1 91 ? -16.736 1.124 12.617 1.00 94.38 91 ILE A C 1
ATOM 654 O O . ILE A 1 91 ? -16.526 2.268 12.215 1.00 94.38 91 ILE A O 1
ATOM 658 N N . ASP A 1 92 ? -17.688 0.833 13.504 1.00 90.88 92 ASP A N 1
ATOM 659 C CA . ASP A 1 92 ? -18.557 1.816 14.162 1.00 90.88 92 ASP A CA 1
ATOM 660 C C . ASP A 1 92 ? -17.950 2.400 15.456 1.00 90.88 92 ASP A C 1
ATOM 662 O O . ASP A 1 92 ? -18.588 3.210 16.120 1.00 90.88 92 ASP A O 1
ATOM 666 N N . GLY A 1 93 ? -16.737 1.977 15.831 1.00 90.69 93 GLY A N 1
ATOM 667 C CA . GLY A 1 93 ? -16.052 2.372 17.064 1.00 90.69 93 GLY A CA 1
ATOM 668 C C . GLY A 1 93 ? -16.609 1.766 18.358 1.00 90.69 93 GLY A C 1
ATOM 669 O O . GLY A 1 93 ? -15.996 1.955 19.403 1.00 90.69 93 GLY A O 1
ATOM 670 N N . THR A 1 94 ? -17.724 1.030 18.312 1.00 89.06 94 THR A N 1
ATOM 671 C CA . THR A 1 94 ? -18.435 0.525 19.507 1.00 89.06 94 THR A CA 1
ATOM 672 C C . THR A 1 94 ? -18.608 -0.993 19.524 1.00 89.06 94 THR A C 1
ATOM 674 O O . THR A 1 94 ? -18.815 -1.573 20.584 1.00 89.06 94 THR A O 1
ATOM 677 N N . GLY A 1 95 ? -18.544 -1.644 18.363 1.00 89.44 95 GLY A N 1
ATOM 678 C CA . GLY A 1 95 ? -18.805 -3.071 18.193 1.00 89.44 95 GLY A CA 1
ATOM 679 C C . GLY A 1 95 ? -20.285 -3.440 18.153 1.00 89.44 95 GLY A C 1
ATOM 680 O O . GLY A 1 95 ? -20.601 -4.613 17.968 1.00 89.44 95 GLY A O 1
ATOM 681 N N . ALA A 1 96 ? -21.203 -2.472 18.255 1.00 88.75 96 ALA A N 1
ATOM 682 C CA . ALA A 1 96 ? -22.644 -2.723 18.290 1.00 88.75 96 ALA A CA 1
ATOM 683 C C . ALA A 1 96 ? -23.159 -3.459 17.041 1.00 88.75 96 ALA A C 1
ATOM 685 O O . ALA A 1 96 ? -24.115 -4.228 17.123 1.00 88.75 96 ALA A O 1
ATOM 686 N N . ARG A 1 97 ? -22.522 -3.243 15.883 1.00 88.50 97 ARG A N 1
ATOM 687 C CA . ARG A 1 97 ? -22.862 -3.927 14.622 1.00 88.50 97 ARG A CA 1
ATOM 688 C C . ARG A 1 97 ? -22.077 -5.215 14.373 1.00 88.50 97 ARG A C 1
ATOM 690 O O . ARG A 1 97 ? -22.344 -5.892 13.387 1.00 88.50 97 ARG A O 1
ATOM 697 N N . GLY A 1 98 ? -21.091 -5.535 15.212 1.00 90.50 98 GLY A N 1
ATOM 698 C CA . GLY A 1 98 ? -20.207 -6.690 15.021 1.00 90.50 98 GLY A CA 1
ATOM 699 C C . GLY A 1 98 ? -19.294 -6.605 13.789 1.00 90.50 98 GLY A C 1
ATOM 700 O O . GLY A 1 98 ? -18.667 -7.596 13.426 1.00 90.50 98 GLY A O 1
ATOM 701 N N . GLU A 1 99 ? -19.196 -5.443 13.134 1.00 94.25 99 GLU A N 1
ATOM 702 C CA . GLU A 1 99 ? -18.348 -5.247 11.955 1.00 94.25 99 GLU A CA 1
ATOM 703 C C . GLU A 1 99 ? -16.967 -4.711 12.348 1.00 94.25 99 GLU A C 1
ATOM 705 O O . GLU A 1 99 ? -16.847 -3.619 12.912 1.00 94.25 99 GLU A O 1
ATOM 710 N N . ALA A 1 100 ? -15.910 -5.444 11.997 1.00 96.94 100 ALA A N 1
ATOM 711 C CA . ALA A 1 100 ? -14.528 -5.075 12.291 1.00 96.94 100 ALA A CA 1
ATOM 712 C C . ALA A 1 100 ? -13.669 -4.947 11.026 1.00 96.94 100 ALA A C 1
ATOM 714 O O . ALA A 1 100 ? -13.984 -5.479 9.961 1.00 96.94 100 ALA A O 1
ATOM 715 N N . ALA A 1 101 ? -12.561 -4.226 11.161 1.00 98.12 101 ALA A N 1
ATOM 716 C CA . ALA A 1 101 ? -11.524 -4.097 10.149 1.00 98.12 101 ALA A CA 1
ATOM 717 C C . ALA A 1 101 ? -10.150 -4.015 10.817 1.00 98.12 101 ALA A C 1
ATOM 719 O O . ALA A 1 101 ? -10.031 -3.780 12.019 1.00 98.12 101 ALA A O 1
ATOM 720 N N . VAL A 1 102 ? -9.100 -4.156 10.021 1.00 98.50 102 VAL A N 1
ATOM 721 C CA . VAL A 1 102 ? -7.728 -3.908 10.453 1.00 98.50 102 VAL A CA 1
ATOM 722 C C . VAL A 1 102 ? -7.345 -2.480 10.094 1.00 98.50 102 VAL A C 1
ATOM 724 O O . VAL A 1 102 ? -7.427 -2.074 8.936 1.00 98.50 102 VAL A O 1
ATOM 727 N N . MET A 1 103 ? -6.937 -1.705 11.091 1.00 98.62 103 MET A N 1
ATOM 728 C CA . MET A 1 103 ? -6.421 -0.354 10.931 1.00 98.62 103 MET A CA 1
ATOM 729 C C . MET A 1 103 ? -4.911 -0.393 10.721 1.00 98.62 103 MET A C 1
ATOM 731 O O . MET A 1 103 ? -4.175 -0.955 11.532 1.00 98.62 103 MET A O 1
ATOM 735 N N . LEU A 1 104 ? -4.462 0.279 9.665 1.00 98.81 104 LEU A N 1
ATOM 736 C CA . LEU A 1 104 ? -3.068 0.612 9.427 1.00 98.81 104 LEU A CA 1
ATOM 737 C C . LEU A 1 104 ? -2.899 2.117 9.628 1.00 98.81 104 LEU A C 1
ATOM 739 O O . LEU A 1 104 ? -3.627 2.917 9.034 1.00 98.81 104 LEU A O 1
ATOM 743 N N . TRP A 1 105 ? -1.941 2.499 10.464 1.00 98.69 105 TRP A N 1
ATOM 744 C CA . TRP A 1 105 ? -1.584 3.887 10.738 1.00 98.69 105 TRP A CA 1
ATOM 745 C C . TRP A 1 105 ? -0.097 4.094 10.480 1.00 98.69 105 TRP A C 1
ATOM 747 O O . TRP A 1 105 ? 0.727 3.351 11.011 1.00 98.69 105 TRP A O 1
ATOM 757 N N . CYS A 1 106 ? 0.240 5.098 9.673 1.00 98.50 106 CYS A N 1
ATOM 758 C CA . CYS A 1 106 ? 1.616 5.518 9.437 1.00 98.50 106 CYS A CA 1
ATOM 759 C C . CYS A 1 106 ? 1.738 7.033 9.643 1.00 98.50 106 CYS A C 1
ATOM 761 O O . CYS A 1 106 ? 1.180 7.783 8.835 1.00 98.50 106 CYS A O 1
ATOM 763 N N . PRO A 1 107 ? 2.467 7.496 10.672 1.00 98.06 107 PRO A N 1
ATOM 764 C CA . PRO A 1 107 ? 2.713 8.914 10.881 1.00 98.06 107 PRO A CA 1
ATOM 765 C C . PRO A 1 107 ? 3.793 9.434 9.922 1.00 98.06 107 PRO A C 1
ATOM 767 O O . PRO A 1 107 ? 4.682 8.685 9.510 1.00 98.06 107 PRO A O 1
ATOM 770 N N . VAL A 1 108 ? 3.768 10.733 9.617 1.00 97.50 108 VAL A N 1
ATOM 771 C CA . VAL A 1 108 ? 4.800 11.411 8.798 1.00 97.50 108 VAL A CA 1
ATOM 772 C C . VAL A 1 108 ? 6.179 11.438 9.471 1.00 97.50 108 VAL A C 1
ATOM 774 O O . VAL A 1 108 ? 7.187 11.661 8.808 1.00 97.50 108 VAL A O 1
ATOM 777 N N . THR A 1 109 ? 6.234 11.178 10.778 1.00 97.00 109 THR A N 1
ATOM 778 C CA . THR A 1 109 ? 7.462 11.046 11.580 1.00 97.00 109 THR A CA 1
ATOM 779 C C . THR A 1 109 ? 8.016 9.618 11.615 1.00 97.00 109 THR A C 1
ATOM 781 O O . THR A 1 109 ? 8.988 9.350 12.324 1.00 97.00 109 THR A O 1
ATOM 784 N N . GLY A 1 110 ? 7.382 8.674 10.912 1.00 97.44 110 GLY A N 1
ATOM 785 C CA . GLY A 1 110 ? 7.727 7.259 10.973 1.00 97.44 110 GLY A CA 1
ATOM 786 C C . GLY A 1 110 ? 9.170 6.951 10.559 1.00 97.44 110 GLY A C 1
ATOM 787 O O . GLY A 1 110 ? 9.813 7.699 9.825 1.00 97.44 110 GLY A O 1
ATOM 788 N N . ALA A 1 111 ? 9.686 5.818 11.030 1.00 96.75 111 ALA A N 1
ATOM 789 C CA . ALA A 1 111 ? 10.964 5.287 10.568 1.00 96.75 111 ALA A CA 1
ATOM 790 C C . ALA A 1 111 ? 10.900 4.880 9.082 1.00 96.75 111 ALA A C 1
ATOM 792 O O . ALA A 1 111 ? 9.873 4.412 8.581 1.00 96.75 111 ALA A O 1
ATOM 793 N N . LEU A 1 112 ? 12.026 5.027 8.386 1.00 95.12 112 LEU A N 1
ATOM 794 C CA . LEU A 1 112 ? 12.181 4.743 6.960 1.00 95.12 112 LEU A CA 1
ATOM 795 C C . LEU A 1 112 ? 12.740 3.329 6.759 1.00 95.12 112 LEU A C 1
ATOM 797 O O . LEU A 1 112 ? 13.570 2.852 7.535 1.00 95.12 112 LEU A O 1
ATOM 801 N N . SER A 1 113 ? 12.314 2.635 5.700 1.00 86.94 113 SER A N 1
ATOM 802 C CA . SER A 1 113 ? 12.744 1.249 5.440 1.00 86.94 113 SER A CA 1
ATOM 803 C C . SER A 1 113 ? 14.236 1.110 5.121 1.00 86.94 113 SER A C 1
ATOM 805 O O . SER A 1 113 ? 14.819 0.058 5.363 1.00 86.94 113 SER A O 1
ATOM 807 N N . SER A 1 114 ? 14.859 2.157 4.585 1.00 83.38 114 SER A N 1
ATOM 808 C CA . SER A 1 114 ? 16.287 2.218 4.272 1.00 83.38 114 SER A CA 1
ATOM 809 C C . SER A 1 114 ? 16.756 3.670 4.278 1.00 83.38 114 SER A C 1
ATOM 811 O O . SER A 1 114 ? 15.937 4.584 4.208 1.00 83.38 114 SER A O 1
ATOM 813 N N . ALA A 1 115 ? 18.075 3.880 4.291 1.00 72.56 115 ALA A N 1
ATOM 814 C CA . ALA A 1 115 ? 18.678 5.208 4.129 1.00 72.56 115 ALA A CA 1
ATOM 815 C C . ALA A 1 115 ? 18.331 5.884 2.787 1.00 72.56 115 ALA A C 1
ATOM 817 O O . ALA A 1 115 ? 18.536 7.080 2.636 1.00 72.56 115 ALA A O 1
ATOM 818 N N . THR A 1 116 ? 17.820 5.114 1.825 1.00 73.12 116 THR A N 1
ATOM 819 C CA . THR A 1 116 ? 17.414 5.561 0.487 1.00 73.12 116 THR A CA 1
ATOM 820 C C . THR A 1 116 ? 15.895 5.614 0.298 1.00 73.12 116 THR A C 1
ATOM 822 O O . THR A 1 116 ? 15.428 5.850 -0.810 1.00 73.12 116 THR A O 1
ATOM 825 N N . SER A 1 117 ? 15.110 5.293 1.332 1.00 75.00 117 SER A N 1
ATOM 826 C CA . SER A 1 117 ? 13.651 5.374 1.284 1.00 75.00 117 SER A CA 1
ATOM 827 C C . SER A 1 117 ? 13.228 6.738 1.790 1.00 75.00 117 SER A C 1
ATOM 829 O O . SER A 1 117 ? 13.440 7.030 2.959 1.00 75.00 117 SER A O 1
ATOM 831 N N . ASP A 1 118 ? 12.534 7.513 0.968 1.00 83.25 118 ASP A N 1
ATOM 832 C CA . ASP A 1 118 ? 12.250 8.915 1.297 1.00 83.25 118 ASP A CA 1
ATOM 833 C C . ASP A 1 118 ? 10.986 9.115 2.144 1.00 83.25 118 ASP A C 1
ATOM 835 O O . ASP A 1 118 ? 10.621 10.243 2.463 1.00 83.25 118 ASP A O 1
ATOM 839 N N . SER A 1 119 ? 10.267 8.041 2.493 1.00 92.44 119 SER A N 1
ATOM 840 C CA . SER A 1 119 ? 9.021 8.143 3.267 1.00 92.44 119 SER A CA 1
ATOM 841 C C . SER A 1 119 ? 8.711 6.893 4.108 1.00 92.44 119 SER A C 1
ATOM 843 O O . SER A 1 119 ? 9.125 5.780 3.743 1.00 92.44 119 SER A O 1
ATOM 845 N N . PRO A 1 120 ? 8.005 7.054 5.245 1.00 97.19 120 PRO A N 1
ATOM 846 C CA . PRO A 1 120 ? 7.657 5.965 6.149 1.00 97.19 120 PRO A CA 1
ATOM 847 C C . PRO A 1 120 ? 6.460 5.161 5.643 1.00 97.19 120 PRO A C 1
ATOM 849 O O . PRO A 1 120 ? 5.699 5.604 4.776 1.00 97.19 120 PRO A O 1
ATOM 852 N N . ARG A 1 121 ? 6.292 3.954 6.192 1.00 98.31 121 ARG A N 1
ATOM 853 C CA . ARG A 1 121 ? 5.188 3.063 5.827 1.00 98.31 121 ARG A CA 1
ATOM 854 C C . ARG A 1 121 ? 4.738 2.147 6.960 1.00 98.31 121 ARG A C 1
ATOM 856 O O . ARG A 1 121 ? 5.554 1.691 7.758 1.00 98.31 121 ARG A O 1
ATOM 863 N N . THR A 1 122 ? 3.459 1.798 6.901 1.00 98.62 122 THR A N 1
ATOM 864 C CA . THR A 1 122 ? 2.864 0.618 7.532 1.00 98.62 122 THR A CA 1
ATOM 865 C C . THR A 1 122 ? 2.309 -0.237 6.408 1.00 98.62 122 THR A C 1
ATOM 867 O O . THR A 1 122 ? 1.233 0.053 5.889 1.00 98.62 122 THR A O 1
ATOM 870 N N . GLU A 1 123 ? 3.064 -1.226 5.941 1.00 98.62 123 GLU A N 1
ATOM 871 C CA . GLU A 1 123 ? 2.768 -1.847 4.649 1.00 98.62 123 GLU A CA 1
ATOM 872 C C . GLU A 1 123 ? 3.142 -3.324 4.593 1.00 98.62 123 GLU A C 1
ATOM 874 O O . GLU A 1 123 ? 4.250 -3.730 4.961 1.00 98.62 123 GLU A O 1
ATOM 879 N N . PHE A 1 124 ? 2.204 -4.123 4.095 1.00 98.31 124 PHE A N 1
ATOM 880 C CA . PHE A 1 124 ? 2.409 -5.527 3.809 1.00 98.31 124 PHE A CA 1
ATOM 881 C C . PHE A 1 124 ? 3.259 -5.722 2.561 1.00 98.31 124 PHE A C 1
ATOM 883 O O . PHE A 1 124 ? 3.142 -4.992 1.576 1.00 98.31 124 PHE A O 1
ATOM 890 N N . ARG A 1 125 ? 4.059 -6.782 2.577 1.00 96.94 125 ARG A N 1
ATOM 891 C CA . ARG A 1 125 ? 4.760 -7.327 1.418 1.00 96.94 125 ARG A CA 1
ATOM 892 C C . ARG A 1 125 ? 4.365 -8.790 1.265 1.00 96.94 125 ARG A C 1
ATOM 894 O O . ARG A 1 125 ? 4.593 -9.562 2.193 1.00 96.94 125 ARG A O 1
ATOM 901 N N . HIS A 1 126 ? 3.838 -9.161 0.102 1.00 96.06 126 HIS A N 1
ATOM 902 C CA . HIS A 1 126 ? 3.495 -10.547 -0.215 1.00 96.06 126 HIS A CA 1
ATOM 903 C C . HIS A 1 126 ? 4.736 -11.443 -0.321 1.00 96.06 126 HIS A C 1
ATOM 905 O O . HIS A 1 126 ? 5.784 -11.016 -0.808 1.00 96.06 126 HIS A O 1
ATOM 911 N N . GLN A 1 127 ? 4.585 -12.693 0.102 1.00 93.56 127 GLN A N 1
ATOM 912 C CA . GLN A 1 127 ? 5.553 -13.778 0.004 1.00 93.56 127 GLN A CA 1
ATOM 913 C C . GLN A 1 127 ? 4.859 -14.971 -0.651 1.00 93.56 127 GLN A C 1
ATOM 915 O O . GLN A 1 127 ? 3.862 -15.462 -0.128 1.00 93.56 127 GLN A O 1
ATOM 920 N N . ARG A 1 128 ? 5.384 -15.478 -1.768 1.00 88.19 128 ARG A N 1
ATOM 921 C CA . ARG A 1 128 ? 4.840 -16.695 -2.390 1.00 88.19 128 ARG A CA 1
ATOM 922 C C . ARG A 1 128 ? 5.028 -17.890 -1.463 1.00 88.19 128 ARG A C 1
ATOM 924 O O . ARG A 1 128 ? 4.111 -18.684 -1.297 1.00 88.19 128 ARG A O 1
ATOM 931 N N . GLN A 1 129 ? 6.196 -17.990 -0.838 1.00 87.62 129 GLN A N 1
ATOM 932 C CA . GLN A 1 129 ? 6.474 -18.943 0.222 1.00 87.62 129 GLN A CA 1
ATOM 933 C C . GLN A 1 129 ? 6.642 -18.211 1.554 1.00 87.62 129 GLN A C 1
ATOM 935 O O . GLN A 1 129 ? 7.487 -17.326 1.699 1.00 87.62 129 GLN A O 1
ATOM 940 N N . THR A 1 130 ? 5.852 -18.608 2.551 1.00 85.94 130 THR A N 1
ATOM 941 C CA . THR A 1 130 ? 5.896 -18.048 3.906 1.00 85.94 130 THR A CA 1
ATOM 942 C C . THR A 1 130 ? 7.322 -17.996 4.451 1.00 85.94 130 THR A C 1
ATOM 944 O O . THR A 1 130 ? 8.059 -18.981 4.405 1.00 85.94 130 THR A O 1
ATOM 947 N N . GLY A 1 131 ? 7.719 -16.835 4.979 1.00 82.25 131 GLY A N 1
ATOM 948 C CA . GLY A 1 131 ? 9.054 -16.634 5.548 1.00 82.25 131 GLY A CA 1
ATOM 949 C C . GLY A 1 131 ? 10.177 -16.418 4.525 1.00 82.25 131 GLY A C 1
ATOM 950 O O . GLY A 1 131 ? 11.280 -16.054 4.931 1.00 82.25 131 GLY A O 1
ATOM 951 N N . VAL A 1 132 ? 9.913 -16.553 3.221 1.00 85.88 132 VAL A N 1
ATOM 952 C CA . VAL A 1 132 ? 10.889 -16.297 2.154 1.00 85.88 132 VAL A CA 1
ATOM 953 C C . VAL A 1 132 ? 10.637 -14.930 1.525 1.00 85.88 132 VAL A C 1
ATOM 955 O O . VAL A 1 132 ? 9.507 -14.508 1.289 1.00 85.88 132 VAL A O 1
ATOM 958 N N . ASN A 1 133 ? 11.709 -14.186 1.281 1.00 81.12 133 ASN A N 1
ATOM 959 C CA . ASN A 1 133 ? 11.640 -12.882 0.634 1.00 81.12 133 ASN A CA 1
ATOM 960 C C . ASN A 1 133 ? 11.684 -13.076 -0.892 1.00 81.12 133 ASN A C 1
ATOM 962 O O . ASN A 1 133 ? 12.714 -12.856 -1.523 1.00 81.12 133 ASN A O 1
ATOM 966 N N . ASP A 1 134 ? 10.594 -13.588 -1.464 1.00 84.12 134 ASP A N 1
ATOM 967 C CA . ASP A 1 134 ? 10.510 -14.037 -2.859 1.00 84.12 134 ASP A CA 1
ATOM 968 C C . ASP A 1 134 ? 9.530 -13.205 -3.705 1.00 84.12 134 ASP A C 1
ATOM 970 O O . ASP A 1 134 ? 8.928 -12.236 -3.238 1.00 84.12 134 ASP A O 1
ATOM 974 N N . GLY A 1 135 ? 9.419 -13.557 -4.983 1.00 88.00 135 GLY A N 1
ATOM 975 C CA . GLY A 1 135 ? 8.557 -12.900 -5.957 1.00 88.00 135 GLY A CA 1
ATOM 976 C C . GLY A 1 135 ? 8.353 -13.773 -7.193 1.00 88.00 135 GLY A C 1
ATOM 977 O O . GLY A 1 135 ? 8.734 -14.947 -7.220 1.00 88.00 135 GLY A O 1
ATOM 978 N N . TRP A 1 136 ? 7.736 -13.219 -8.226 1.00 92.94 136 TRP A N 1
ATOM 979 C CA . TRP A 1 136 ? 7.568 -13.862 -9.534 1.00 92.94 136 TRP A CA 1
ATOM 980 C C . TRP A 1 136 ? 8.176 -12.997 -10.628 1.00 92.94 136 TRP A C 1
ATOM 982 O O . TRP A 1 136 ? 8.269 -11.786 -10.478 1.00 92.94 136 TRP A O 1
ATOM 992 N N . THR A 1 137 ? 8.580 -13.597 -11.738 1.00 94.06 137 THR A N 1
ATOM 993 C CA . THR A 1 137 ? 9.056 -12.836 -12.896 1.00 94.06 137 THR A CA 1
ATOM 994 C C . THR A 1 137 ? 7.867 -12.225 -13.631 1.00 94.06 137 THR A C 1
ATOM 996 O O . THR A 1 137 ? 6.916 -12.935 -13.948 1.00 94.06 137 THR A O 1
ATOM 999 N N . ILE A 1 138 ? 7.908 -10.926 -13.927 1.00 95.38 138 ILE A N 1
ATOM 1000 C CA . ILE A 1 138 ? 6.803 -10.208 -14.586 1.00 95.38 138 ILE A CA 1
ATOM 1001 C C . ILE A 1 138 ? 6.419 -10.842 -15.928 1.00 95.38 138 ILE A C 1
ATOM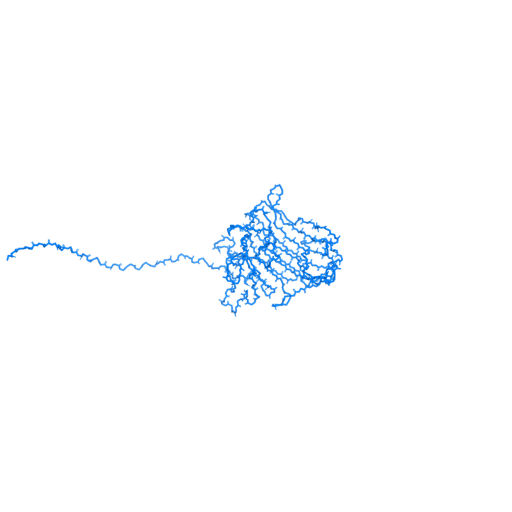 1003 O O . ILE A 1 138 ? 5.234 -11.020 -16.197 1.00 95.38 138 ILE A O 1
ATOM 1007 N N . GLY A 1 139 ? 7.397 -11.236 -16.744 1.00 95.06 139 GLY A N 1
ATOM 1008 C CA . GLY A 1 139 ? 7.161 -11.868 -18.042 1.00 95.06 139 GLY A CA 1
ATOM 1009 C C . GLY A 1 139 ? 6.500 -13.244 -17.964 1.00 95.06 139 GLY A C 1
ATOM 1010 O O . GLY A 1 139 ? 5.896 -13.669 -18.943 1.00 95.06 139 GLY A O 1
ATOM 1011 N N . ALA A 1 140 ? 6.569 -13.916 -16.811 1.00 95.50 140 ALA A N 1
ATOM 1012 C CA . ALA A 1 140 ? 5.852 -15.166 -16.558 1.00 95.50 140 ALA A CA 1
ATOM 1013 C C . ALA A 1 140 ? 4.422 -14.938 -16.032 1.00 95.50 140 ALA A C 1
ATOM 1015 O O . ALA A 1 140 ? 3.663 -15.894 -15.892 1.00 95.50 140 ALA A O 1
ATOM 1016 N N . GLY A 1 141 ? 4.057 -13.688 -15.729 1.00 96.38 141 GLY A N 1
ATOM 1017 C CA . GLY A 1 141 ? 2.817 -13.346 -15.047 1.00 96.38 141 GLY A CA 1
ATOM 1018 C C . GLY A 1 141 ? 2.872 -13.580 -13.534 1.00 96.38 141 GLY A C 1
ATOM 1019 O O . GLY A 1 141 ? 3.750 -14.256 -12.992 1.00 96.38 141 GLY A O 1
ATOM 1020 N N . SER A 1 142 ? 1.926 -12.971 -12.825 1.00 95.88 142 SER A N 1
ATOM 1021 C CA . SER A 1 142 ? 1.716 -13.194 -11.399 1.00 95.88 142 SER A CA 1
ATOM 1022 C C . SER A 1 142 ? 1.044 -14.548 -11.169 1.00 95.88 142 SER A C 1
ATOM 1024 O O . SER A 1 142 ? 0.016 -14.811 -11.792 1.00 95.88 142 SER A O 1
ATOM 1026 N N . PRO A 1 143 ? 1.542 -15.382 -10.240 1.00 93.31 143 PRO A N 1
ATOM 1027 C CA . PRO A 1 143 ? 0.944 -16.687 -9.954 1.00 93.31 143 PRO A CA 1
ATOM 1028 C C . PRO A 1 143 ? -0.400 -16.591 -9.217 1.00 93.31 143 PRO A C 1
ATOM 1030 O O . PRO A 1 143 ? -1.122 -17.576 -9.142 1.00 93.31 143 PRO A O 1
ATOM 1033 N N . VAL A 1 144 ? -0.701 -15.423 -8.645 1.00 93.75 144 VAL A N 1
ATOM 1034 C CA . VAL A 1 144 ? -1.919 -15.095 -7.895 1.00 93.75 144 VAL A CA 1
ATOM 1035 C C . VAL A 1 144 ? -2.294 -13.649 -8.202 1.00 93.75 144 VAL A C 1
ATOM 1037 O O . VAL A 1 144 ? -1.408 -12.836 -8.462 1.00 93.75 144 VAL A O 1
ATOM 1040 N N . ALA A 1 145 ? -3.573 -13.304 -8.139 1.00 96.25 145 ALA A N 1
ATOM 1041 C CA . ALA A 1 145 ? -4.059 -11.932 -8.119 1.00 96.25 145 ALA A CA 1
ATOM 1042 C C . ALA A 1 145 ? -4.181 -11.432 -6.674 1.00 96.25 145 ALA A C 1
ATOM 1044 O O . ALA A 1 145 ? -4.615 -12.157 -5.777 1.00 96.25 145 ALA A O 1
ATOM 1045 N N . MET A 1 146 ? -3.867 -10.160 -6.437 1.00 97.69 146 MET A N 1
ATOM 1046 C CA . MET A 1 146 ? -4.191 -9.517 -5.165 1.00 97.69 146 MET A CA 1
ATOM 1047 C C . MET A 1 146 ? -5.608 -8.954 -5.222 1.00 97.69 146 MET A C 1
ATOM 1049 O O . MET A 1 146 ? -5.953 -8.228 -6.157 1.00 97.69 146 MET A O 1
ATOM 1053 N N . GLN A 1 147 ? -6.406 -9.230 -4.191 1.00 97.94 147 GLN A N 1
ATOM 1054 C CA . GLN A 1 147 ? -7.643 -8.506 -3.925 1.00 97.94 147 GLN A CA 1
ATOM 1055 C C . GLN A 1 147 ? -7.576 -7.809 -2.577 1.00 97.94 147 GLN A C 1
ATOM 1057 O O . GLN A 1 147 ? -7.234 -8.424 -1.567 1.00 97.94 147 GLN A O 1
ATOM 1062 N N . LEU A 1 148 ? -7.936 -6.533 -2.576 1.00 98.19 148 LEU A N 1
ATOM 1063 C CA . LEU A 1 148 ? -7.886 -5.660 -1.417 1.00 98.19 148 LEU A CA 1
ATOM 1064 C C . LEU A 1 148 ? -9.199 -4.892 -1.310 1.00 98.19 148 LEU A C 1
ATOM 1066 O O . LEU A 1 148 ? -9.659 -4.302 -2.284 1.00 98.19 148 LEU A O 1
ATOM 1070 N N . GLU A 1 149 ? -9.780 -4.875 -0.118 1.00 98.44 149 GLU A N 1
ATOM 1071 C CA . GLU A 1 149 ? -10.918 -4.029 0.205 1.00 98.44 149 GLU A CA 1
ATOM 1072 C C . GLU A 1 149 ? -10.579 -3.125 1.382 1.00 98.44 149 GLU A C 1
ATOM 1074 O O . GLU A 1 149 ? -10.293 -3.590 2.493 1.00 98.44 149 GLU A O 1
ATOM 1079 N N . MET A 1 150 ? -10.607 -1.823 1.120 1.00 98.50 150 MET A N 1
ATOM 1080 C CA . MET A 1 150 ? -10.042 -0.825 2.015 1.00 98.50 150 MET A CA 1
ATOM 1081 C C . MET A 1 150 ? -10.871 0.455 2.074 1.00 98.50 150 MET A C 1
ATOM 1083 O O . MET A 1 150 ? -11.639 0.760 1.165 1.00 98.50 150 MET A O 1
ATOM 1087 N N . ARG A 1 151 ? -10.686 1.243 3.130 1.00 98.31 151 ARG A N 1
ATOM 1088 C CA . ARG A 1 151 ? -11.321 2.552 3.288 1.00 98.31 151 ARG A CA 1
ATOM 1089 C C . ARG A 1 151 ? -10.346 3.552 3.910 1.00 98.31 151 ARG A C 1
ATOM 1091 O O . ARG A 1 151 ? -9.842 3.288 5.006 1.00 98.31 151 ARG A O 1
ATOM 1098 N N . PRO A 1 152 ? -10.075 4.694 3.259 1.00 98.12 152 PRO A N 1
ATOM 1099 C CA . PRO A 1 152 ? -9.217 5.724 3.831 1.00 98.12 152 PRO A CA 1
ATOM 1100 C C . PRO A 1 152 ? -9.917 6.443 4.983 1.00 98.12 152 PRO A C 1
ATOM 1102 O O . PRO A 1 152 ? -11.107 6.729 4.897 1.00 98.12 152 PRO A O 1
ATOM 1105 N N . ARG A 1 153 ? -9.181 6.754 6.054 1.00 97.69 153 ARG A N 1
ATOM 1106 C CA . ARG A 1 153 ? -9.701 7.486 7.226 1.00 97.69 153 ARG A CA 1
ATOM 1107 C C . ARG A 1 153 ? -8.929 8.756 7.549 1.00 97.69 153 ARG A C 1
ATOM 1109 O O . ARG A 1 153 ? -9.472 9.629 8.208 1.00 97.69 153 ARG A O 1
ATOM 1116 N N . GLN A 1 154 ? -7.674 8.845 7.124 1.00 97.81 154 GLN A N 1
ATOM 1117 C CA . GLN A 1 154 ? -6.841 10.029 7.308 1.00 97.81 154 GLN A CA 1
ATOM 1118 C C . GLN A 1 154 ? -5.792 10.078 6.200 1.00 97.81 154 GLN A C 1
ATOM 1120 O O . GLN A 1 154 ? -5.289 9.028 5.790 1.00 97.81 154 GLN A O 1
ATOM 1125 N N . MET A 1 155 ? -5.481 11.284 5.732 1.00 97.69 155 MET A N 1
ATOM 1126 C CA . MET A 1 155 ? -4.472 11.550 4.709 1.00 97.69 155 MET A CA 1
ATOM 1127 C C . MET A 1 155 ? -3.416 12.506 5.265 1.00 97.69 155 MET A C 1
ATOM 1129 O O . MET A 1 155 ? -3.745 13.337 6.119 1.00 97.69 155 MET A O 1
ATOM 1133 N N . PRO A 1 156 ? -2.157 12.388 4.815 1.00 96.81 156 PRO A N 1
ATOM 1134 C CA . PRO A 1 156 ? -1.077 13.219 5.313 1.00 96.81 156 PRO A CA 1
ATOM 1135 C C . PRO A 1 156 ? -1.218 14.636 4.707 1.00 96.81 156 PRO A C 1
ATOM 1137 O O . PRO A 1 156 ? -1.711 14.774 3.585 1.00 96.81 156 PRO A O 1
ATOM 1140 N N . PRO A 1 157 ? -0.915 15.711 5.446 1.00 92.94 157 PRO A N 1
ATOM 1141 C CA . PRO A 1 157 ? -1.423 17.039 5.108 1.00 92.94 157 PRO A CA 1
ATOM 1142 C C . PRO A 1 157 ? -0.691 17.754 3.971 1.00 92.94 157 PRO A C 1
ATOM 1144 O O . PRO A 1 157 ? -1.289 18.647 3.374 1.00 92.94 157 PRO A O 1
ATOM 1147 N N . GLN A 1 158 ? 0.573 1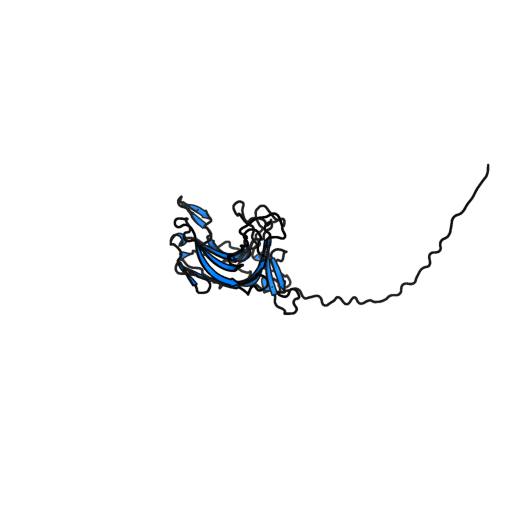7.433 3.669 1.00 90.44 158 GLN A N 1
ATOM 1148 C CA . GLN A 1 158 ? 1.347 18.248 2.720 1.00 90.44 158 GLN A CA 1
ATOM 1149 C C . GLN A 1 158 ? 1.004 17.918 1.265 1.00 90.44 158 GLN A C 1
ATOM 1151 O O . GLN A 1 158 ? 0.690 18.800 0.470 1.00 90.44 158 GLN A O 1
ATOM 1156 N N . ARG A 1 159 ? 1.051 16.636 0.910 1.00 91.06 159 ARG A N 1
ATOM 1157 C CA . ARG A 1 159 ? 0.753 16.103 -0.422 1.00 91.06 159 ARG A CA 1
ATOM 1158 C C . ARG A 1 159 ? -0.623 15.464 -0.505 1.00 91.06 159 ARG A C 1
ATOM 1160 O O . ARG A 1 159 ? -1.097 15.206 -1.611 1.00 91.06 159 ARG A O 1
ATOM 1167 N N . GLY A 1 160 ? -1.248 15.129 0.625 1.00 94.25 160 GLY A N 1
ATOM 1168 C CA . GLY A 1 160 ? -2.548 14.456 0.633 1.00 94.25 160 GLY A CA 1
ATOM 1169 C C . GLY A 1 160 ? -2.525 13.057 0.020 1.00 94.25 160 GLY A C 1
ATOM 1170 O O . GLY A 1 160 ? -3.581 12.514 -0.260 1.00 94.25 160 GLY A O 1
ATOM 1171 N N . THR A 1 161 ? -1.359 12.470 -0.250 1.00 97.06 161 THR A N 1
ATOM 1172 C CA . THR A 1 161 ? -1.267 11.247 -1.057 1.00 97.06 161 THR A CA 1
ATOM 1173 C C . THR A 1 161 ? -0.808 10.068 -0.214 1.00 97.06 161 THR A C 1
ATOM 1175 O O . THR A 1 161 ? 0.188 10.153 0.503 1.00 97.06 161 THR A O 1
ATOM 1178 N N . VAL A 1 162 ? -1.515 8.945 -0.335 1.00 98.38 162 VAL A N 1
ATOM 1179 C CA . VAL A 1 162 ? -1.115 7.657 0.245 1.00 98.38 162 VAL A CA 1
ATOM 1180 C C . VAL A 1 162 ? -1.068 6.612 -0.858 1.00 98.38 162 VAL A C 1
ATOM 1182 O O . VAL A 1 162 ? -2.056 6.392 -1.561 1.00 98.38 162 VAL A O 1
ATOM 1185 N N . ILE A 1 163 ? 0.071 5.936 -0.990 1.00 98.62 163 ILE A N 1
ATOM 1186 C CA . ILE A 1 163 ? 0.197 4.718 -1.789 1.00 98.62 163 ILE A CA 1
ATOM 1187 C C . ILE A 1 163 ? -0.411 3.576 -0.975 1.00 98.62 163 ILE A C 1
ATOM 1189 O O . ILE A 1 163 ? 0.047 3.271 0.127 1.00 98.62 163 ILE A O 1
ATOM 1193 N N . VAL A 1 164 ? -1.459 2.968 -1.526 1.00 98.69 164 VAL A N 1
ATOM 1194 C CA . VAL A 1 164 ? -2.287 1.969 -0.839 1.00 98.69 164 VAL A CA 1
ATOM 1195 C C . VAL A 1 164 ? -2.069 0.543 -1.327 1.00 98.69 164 VAL A C 1
ATOM 1197 O O . VAL A 1 164 ? -2.317 -0.412 -0.593 1.00 98.69 164 VAL A O 1
ATOM 1200 N N . ALA A 1 165 ? -1.577 0.388 -2.555 1.00 98.56 165 ALA A N 1
ATOM 1201 C CA . ALA A 1 165 ? -1.200 -0.898 -3.118 1.00 98.56 165 ALA A CA 1
ATOM 1202 C C . ALA A 1 165 ? -0.121 -0.729 -4.191 1.00 98.56 165 ALA A C 1
ATOM 1204 O O . ALA A 1 165 ? -0.041 0.316 -4.841 1.00 98.56 165 ALA A O 1
ATOM 1205 N N . GLN A 1 166 ? 0.708 -1.755 -4.381 1.00 98.38 166 GLN A N 1
ATOM 1206 C CA . GLN A 1 166 ? 1.800 -1.735 -5.352 1.00 98.38 166 GLN A CA 1
ATOM 1207 C C . GLN A 1 166 ? 2.025 -3.102 -5.995 1.00 98.38 166 GLN A C 1
ATOM 1209 O O . GLN A 1 166 ? 1.833 -4.143 -5.361 1.00 98.38 166 GLN A O 1
ATOM 1214 N N . ILE A 1 167 ? 2.558 -3.073 -7.216 1.00 98.19 167 ILE A N 1
ATOM 1215 C CA . ILE A 1 167 ? 3.380 -4.157 -7.765 1.00 98.19 167 ILE A CA 1
ATOM 1216 C C . ILE A 1 167 ? 4.797 -3.603 -7.836 1.00 98.19 167 ILE A C 1
ATOM 1218 O O . ILE A 1 167 ? 5.068 -2.691 -8.620 1.00 98.19 167 ILE A O 1
ATOM 1222 N N . HIS A 1 168 ? 5.684 -4.109 -6.983 1.00 96.38 168 HIS A N 1
ATOM 1223 C CA . HIS A 1 168 ? 7.032 -3.574 -6.836 1.00 96.38 168 HIS A CA 1
ATOM 1224 C C . HIS A 1 168 ? 8.065 -4.508 -7.463 1.00 96.38 168 HIS A C 1
ATOM 1226 O O . HIS A 1 168 ? 8.042 -5.711 -7.200 1.00 96.38 168 HIS A O 1
ATOM 1232 N N . GLY A 1 169 ? 8.978 -3.956 -8.267 1.00 92.81 169 GLY A N 1
ATOM 1233 C CA . GLY A 1 169 ? 10.118 -4.701 -8.787 1.00 92.81 169 GLY A CA 1
ATOM 1234 C C . GLY A 1 169 ? 11.110 -5.044 -7.673 1.00 92.81 169 GLY A C 1
ATOM 1235 O O . GLY A 1 169 ? 11.354 -4.265 -6.762 1.00 92.81 169 GLY A O 1
ATOM 1236 N N . TRP A 1 170 ? 11.689 -6.232 -7.712 1.00 85.94 170 TRP A N 1
ATOM 1237 C CA . TRP A 1 170 ? 12.641 -6.713 -6.720 1.00 85.94 170 TRP A CA 1
ATOM 1238 C C . TRP A 1 170 ? 14.061 -6.287 -7.079 1.00 85.94 170 TRP A C 1
ATOM 1240 O O . TRP A 1 170 ? 14.682 -5.497 -6.371 1.00 85.94 170 TRP A O 1
ATOM 1250 N N . ARG A 1 171 ? 14.575 -6.796 -8.199 1.00 83.88 171 ARG A N 1
ATOM 1251 C CA . ARG A 1 171 ? 15.917 -6.509 -8.710 1.00 83.88 171 ARG A CA 1
ATOM 1252 C C . ARG A 1 171 ? 15.901 -6.522 -10.229 1.00 83.88 171 ARG A C 1
ATOM 1254 O O . ARG A 1 171 ? 15.112 -7.251 -10.828 1.00 83.88 171 ARG A O 1
ATOM 1261 N N . MET A 1 172 ? 16.792 -5.741 -10.818 1.00 87.12 172 MET A N 1
ATOM 1262 C CA . MET A 1 172 ? 17.071 -5.732 -12.251 1.00 87.12 172 MET A CA 1
ATOM 1263 C C . MET A 1 172 ? 18.569 -5.550 -12.488 1.00 87.12 172 MET A C 1
ATOM 1265 O O . MET A 1 172 ? 19.295 -5.167 -11.570 1.00 87.12 172 MET A O 1
ATOM 1269 N N . GLN A 1 173 ? 19.024 -5.812 -13.709 1.00 86.69 173 GLN A N 1
ATOM 1270 C CA . GLN A 1 173 ? 20.325 -5.334 -14.167 1.00 86.69 173 GLN A CA 1
ATOM 1271 C C . GLN A 1 173 ? 20.151 -3.935 -14.760 1.00 86.69 173 GLN A C 1
ATOM 1273 O O . GLN A 1 173 ? 19.227 -3.716 -15.544 1.00 86.69 173 GLN A O 1
ATOM 1278 N N . ASP A 1 174 ? 20.989 -2.985 -14.355 1.00 82.88 174 ASP A N 1
ATOM 1279 C CA . ASP A 1 174 ? 21.043 -1.674 -15.002 1.00 82.88 174 ASP A CA 1
ATOM 1280 C C . ASP A 1 174 ? 21.882 -1.713 -16.292 1.00 82.88 174 ASP A C 1
ATOM 1282 O O . ASP A 1 174 ? 22.410 -2.754 -16.689 1.00 82.88 174 ASP A O 1
ATOM 1286 N N . VAL A 1 175 ? 22.026 -0.561 -16.953 1.00 80.38 175 VAL A N 1
ATOM 1287 C CA . VAL A 1 175 ? 22.792 -0.429 -18.205 1.00 80.38 175 VAL A CA 1
ATOM 1288 C C . VAL A 1 175 ? 24.278 -0.792 -18.070 1.00 80.38 175 VAL A C 1
ATOM 1290 O O . VAL A 1 175 ? 24.932 -1.037 -19.080 1.00 80.38 175 VAL A O 1
ATOM 1293 N N . SER A 1 176 ? 24.819 -0.834 -16.849 1.00 84.00 176 SER A N 1
ATOM 1294 C CA . SER A 1 176 ? 26.193 -1.267 -16.566 1.00 84.00 176 SER A CA 1
ATOM 1295 C C . SER A 1 176 ? 26.305 -2.773 -16.296 1.00 84.00 176 SER A C 1
ATOM 1297 O O . SER A 1 176 ? 27.408 -3.290 -16.125 1.00 84.00 176 SER A O 1
ATOM 1299 N N . GLY A 1 177 ? 25.175 -3.487 -16.249 1.00 84.00 177 GLY A N 1
ATOM 1300 C CA . GLY A 1 177 ? 25.088 -4.892 -15.851 1.00 84.00 177 GLY A CA 1
ATOM 1301 C C . GLY A 1 177 ? 25.059 -5.103 -14.333 1.00 84.00 177 GLY A C 1
ATOM 1302 O O . GLY A 1 177 ? 25.004 -6.248 -13.875 1.00 84.00 177 GLY A O 1
ATOM 1303 N N . ALA A 1 178 ? 25.076 -4.031 -13.534 1.00 87.19 178 ALA A N 1
ATOM 1304 C CA . ALA A 1 178 ? 25.019 -4.125 -12.082 1.00 87.19 178 ALA A CA 1
ATOM 1305 C C . ALA A 1 178 ? 23.612 -4.515 -11.615 1.00 87.19 178 ALA A C 1
ATOM 1307 O O . ALA A 1 178 ? 22.605 -4.049 -12.145 1.00 87.19 178 ALA A O 1
ATOM 1308 N N . THR A 1 179 ? 23.533 -5.365 -10.589 1.00 87.75 179 THR A N 1
ATOM 1309 C CA . THR A 1 179 ? 22.247 -5.701 -9.965 1.00 87.75 179 THR A CA 1
ATOM 1310 C C . THR A 1 179 ? 21.801 -4.560 -9.058 1.00 87.75 179 THR A C 1
ATOM 1312 O O . THR A 1 179 ? 22.418 -4.310 -8.023 1.00 87.75 179 THR A O 1
ATOM 1315 N N . VAL A 1 180 ? 20.697 -3.911 -9.419 1.00 87.69 180 VAL A N 1
ATOM 1316 C CA . VAL A 1 180 ? 20.100 -2.788 -8.688 1.00 87.69 180 VAL A CA 1
ATOM 1317 C C . VAL A 1 180 ? 18.674 -3.112 -8.251 1.00 87.69 180 VAL A C 1
ATOM 1319 O O . VAL A 1 180 ? 18.057 -4.069 -8.729 1.00 87.69 180 VAL A O 1
ATOM 1322 N N . ASN A 1 181 ? 18.129 -2.309 -7.335 1.00 86.00 181 ASN A N 1
ATOM 1323 C CA . ASN A 1 181 ? 16.716 -2.399 -6.978 1.00 86.00 181 ASN A CA 1
ATOM 1324 C C . ASN A 1 181 ? 15.865 -1.958 -8.167 1.00 86.00 181 ASN A C 1
ATOM 1326 O O . ASN A 1 181 ? 16.055 -0.864 -8.700 1.00 86.00 181 ASN A O 1
ATOM 1330 N N . ALA A 1 182 ? 14.912 -2.800 -8.557 1.00 91.25 182 ALA A N 1
ATOM 1331 C CA . ALA A 1 182 ? 13.960 -2.418 -9.582 1.00 91.25 182 ALA A CA 1
ATOM 1332 C C . ALA A 1 182 ? 12.913 -1.444 -8.997 1.00 91.25 182 ALA A C 1
ATOM 1334 O O . ALA A 1 182 ? 12.527 -1.570 -7.831 1.00 91.25 182 ALA A O 1
ATOM 1335 N N . PRO A 1 183 ? 12.441 -0.470 -9.787 1.00 93.06 183 PRO A N 1
ATOM 1336 C CA . PRO A 1 183 ? 11.417 0.470 -9.348 1.00 93.06 183 PRO A CA 1
ATOM 1337 C C . PRO A 1 183 ? 10.034 -0.198 -9.261 1.00 93.06 183 PRO A C 1
ATOM 1339 O O . PRO A 1 183 ? 9.842 -1.314 -9.759 1.00 93.06 183 PRO A O 1
ATOM 1342 N N . PRO A 1 184 ? 9.034 0.466 -8.654 1.00 95.56 184 PRO A N 1
ATOM 1343 C CA . PRO A 1 184 ? 7.662 -0.012 -8.715 1.00 95.56 184 PRO A CA 1
ATOM 1344 C C . PRO A 1 184 ? 7.143 -0.016 -10.157 1.00 95.56 184 PRO A C 1
ATOM 1346 O O . PRO A 1 184 ? 7.310 0.959 -10.892 1.00 95.56 184 PRO A O 1
ATOM 1349 N N . LEU A 1 185 ? 6.493 -1.117 -10.543 1.00 97.50 185 LEU A N 1
ATOM 1350 C CA . LEU A 1 185 ? 5.767 -1.225 -11.806 1.00 97.50 185 LEU A CA 1
ATOM 1351 C C . LEU A 1 185 ? 4.432 -0.484 -11.714 1.00 97.50 185 LEU A C 1
ATOM 1353 O O . LEU A 1 185 ? 4.099 0.306 -12.591 1.00 97.50 185 LEU A O 1
ATOM 1357 N N . LEU A 1 186 ? 3.672 -0.751 -10.651 1.00 98.19 186 LEU A N 1
ATOM 1358 C CA . LEU A 1 186 ? 2.356 -0.171 -10.400 1.00 98.19 186 LEU A CA 1
ATOM 1359 C C . LEU A 1 186 ? 2.343 0.472 -9.017 1.00 98.19 186 LEU A C 1
ATOM 1361 O O . LEU A 1 186 ? 2.691 -0.177 -8.029 1.00 98.19 186 LEU A O 1
ATOM 1365 N N . LEU A 1 187 ? 1.851 1.705 -8.955 1.00 98.12 187 LEU A N 1
ATOM 1366 C CA . LEU A 1 187 ? 1.452 2.386 -7.730 1.00 98.12 187 LEU A CA 1
ATOM 1367 C C . LEU A 1 187 ? -0.049 2.654 -7.787 1.00 98.12 187 LEU A C 1
ATOM 1369 O O . LEU A 1 187 ? -0.536 3.244 -8.749 1.00 98.12 187 LEU A O 1
ATOM 1373 N N . VAL A 1 188 ? -0.783 2.260 -6.754 1.00 98.62 188 VAL A N 1
ATOM 1374 C CA . VAL A 1 188 ? -2.173 2.676 -6.562 1.00 98.62 188 VAL A CA 1
ATOM 1375 C C . VAL A 1 188 ? -2.219 3.663 -5.410 1.00 98.62 188 VAL A C 1
ATOM 1377 O O . VAL A 1 188 ? -1.738 3.367 -4.317 1.00 98.62 188 VAL A O 1
ATOM 1380 N N . GLN A 1 189 ? -2.773 4.842 -5.667 1.00 98.50 189 GLN A N 1
ATOM 1381 C CA . GLN A 1 189 ? -2.743 5.985 -4.766 1.00 98.50 189 GLN A CA 1
ATOM 1382 C C . GLN A 1 189 ? -4.147 6.501 -4.489 1.00 98.50 189 GLN A C 1
ATOM 1384 O O . GLN A 1 189 ? -4.978 6.568 -5.394 1.00 98.50 189 GLN A O 1
ATOM 1389 N N . ILE A 1 190 ? -4.384 6.899 -3.243 1.00 98.38 190 ILE A N 1
ATOM 1390 C CA . ILE A 1 190 ? -5.475 7.806 -2.896 1.00 98.38 190 ILE A CA 1
ATOM 1391 C C . ILE A 1 190 ? -4.875 9.207 -2.839 1.00 98.38 190 ILE A C 1
ATOM 1393 O O . ILE A 1 190 ? -3.897 9.419 -2.126 1.00 98.38 190 ILE A O 1
ATOM 1397 N N . GLU A 1 191 ? -5.434 10.134 -3.611 1.00 97.62 191 GLU A N 1
ATOM 1398 C CA . GLU A 1 191 ? -4.924 11.502 -3.753 1.00 97.62 191 GLU A CA 1
ATOM 1399 C C . GLU A 1 191 ? -6.084 12.508 -3.904 1.00 97.62 191 GLU A C 1
ATOM 1401 O O . GLU A 1 191 ? -7.178 12.131 -4.361 1.00 97.62 191 GLU A O 1
ATOM 1406 N N . PRO A 1 192 ? -5.887 13.782 -3.514 1.00 96.75 192 PRO A N 1
ATOM 1407 C CA . PRO A 1 192 ? -6.894 14.819 -3.688 1.00 96.75 192 PRO A CA 1
ATOM 1408 C C . PRO A 1 192 ? -7.112 15.138 -5.172 1.00 96.75 192 PRO A C 1
ATOM 1410 O O . PRO A 1 192 ? -6.208 15.047 -6.006 1.00 96.75 192 PRO A O 1
ATOM 1413 N N . ARG A 1 193 ? -8.332 15.552 -5.513 1.00 96.44 193 ARG A N 1
ATOM 1414 C CA . ARG A 1 193 ? -8.681 16.049 -6.851 1.00 96.44 193 ARG A CA 1
ATOM 1415 C C . ARG A 1 193 ? -8.539 17.567 -6.900 1.00 96.44 193 ARG A C 1
ATOM 1417 O O . ARG A 1 193 ? -8.863 18.255 -5.937 1.00 96.44 193 ARG A O 1
ATOM 1424 N N . SER A 1 194 ? -8.170 18.102 -8.063 1.00 91.44 194 SER A N 1
ATOM 1425 C CA . SER A 1 194 ? -8.088 19.555 -8.291 1.00 91.44 194 SER A CA 1
ATOM 1426 C C . SER A 1 194 ? -9.425 20.284 -8.102 1.00 91.44 194 SER A C 1
ATOM 1428 O O . SER A 1 194 ? -9.442 21.454 -7.745 1.00 91.44 194 SER A O 1
ATOM 1430 N N . VAL A 1 195 ? -10.542 19.587 -8.323 1.00 91.00 195 VAL A N 1
ATOM 1431 C CA . VAL A 1 195 ? -11.914 20.111 -8.190 1.00 91.00 195 VAL A CA 1
ATOM 1432 C C . VAL A 1 195 ? -12.568 19.747 -6.850 1.00 91.00 195 VAL A C 1
ATOM 1434 O O . VAL A 1 195 ? -13.789 19.782 -6.727 1.00 91.00 195 VAL A O 1
ATOM 1437 N N . GLY A 1 196 ? -11.768 19.353 -5.857 1.00 92.19 196 GLY A N 1
ATOM 1438 C CA . GLY A 1 196 ? -12.256 18.883 -4.564 1.00 92.19 196 GLY A CA 1
ATOM 1439 C C . GLY A 1 196 ? -12.634 17.397 -4.541 1.00 92.19 196 GLY A C 1
ATOM 1440 O O . GLY A 1 196 ? -12.913 16.752 -5.563 1.00 92.19 196 GLY A O 1
ATOM 1441 N N . GLY A 1 197 ? -12.616 16.847 -3.329 1.00 96.19 197 GLY A N 1
ATOM 1442 C CA . GLY A 1 197 ? -12.757 15.419 -3.069 1.00 96.19 197 GLY A CA 1
ATOM 1443 C C . GLY A 1 197 ? -11.503 14.619 -3.410 1.00 96.19 197 GLY A C 1
ATOM 1444 O O . GLY A 1 197 ? -10.396 15.151 -3.496 1.00 96.19 197 GLY A O 1
ATOM 1445 N N . TRP A 1 198 ? -11.690 13.318 -3.600 1.00 97.94 198 TRP A N 1
ATOM 1446 C CA . TRP A 1 198 ? -10.621 12.327 -3.624 1.00 97.94 198 TRP A CA 1
ATOM 1447 C C . TRP A 1 198 ? -10.775 11.368 -4.796 1.00 97.94 198 TRP A C 1
ATOM 1449 O O . TRP A 1 198 ? -11.873 11.163 -5.327 1.00 97.94 198 TRP A O 1
ATOM 1459 N N . GLN A 1 199 ? -9.668 10.755 -5.197 1.00 97.81 199 GLN A N 1
ATOM 1460 C CA . GLN A 1 199 ? -9.667 9.702 -6.203 1.00 97.81 199 GLN A CA 1
ATOM 1461 C C . GLN A 1 199 ? -8.708 8.576 -5.840 1.00 97.81 199 GLN A C 1
ATOM 1463 O O . GLN A 1 199 ? -7.675 8.801 -5.215 1.00 97.81 199 GLN A O 1
ATOM 1468 N N . LEU A 1 200 ? -9.053 7.375 -6.291 1.00 98.31 200 LEU A N 1
ATOM 1469 C CA . LEU A 1 200 ? -8.166 6.226 -6.355 1.00 98.31 200 LEU A CA 1
ATOM 1470 C C . LEU A 1 200 ? -7.577 6.171 -7.767 1.00 98.31 200 LEU A C 1
ATOM 1472 O O . LEU A 1 200 ? -8.322 6.039 -8.742 1.00 98.31 200 LEU A O 1
ATOM 1476 N N . ARG A 1 201 ? -6.257 6.290 -7.895 1.00 98.00 201 ARG A N 1
ATOM 1477 C CA . ARG A 1 201 ? -5.549 6.323 -9.179 1.00 98.00 201 ARG A CA 1
ATOM 1478 C C . ARG A 1 201 ? -4.487 5.235 -9.238 1.00 98.00 201 ARG A C 1
ATOM 1480 O O . ARG A 1 201 ? -3.675 5.114 -8.330 1.00 98.00 201 ARG A O 1
ATOM 1487 N N . ALA A 1 202 ? -4.458 4.491 -10.335 1.00 98.31 202 ALA A N 1
ATOM 1488 C CA . ALA A 1 202 ? -3.339 3.637 -10.708 1.00 98.31 202 ALA A CA 1
ATOM 1489 C C . ALA A 1 202 ? -2.334 4.430 -11.555 1.00 98.31 202 ALA A C 1
ATOM 1491 O O . ALA A 1 202 ? -2.735 5.153 -12.468 1.00 98.31 202 ALA A O 1
ATOM 1492 N N . LYS A 1 203 ? -1.040 4.285 -11.262 1.00 97.75 203 LYS A N 1
ATOM 1493 C CA . LYS A 1 203 ? 0.092 4.816 -12.032 1.00 97.75 203 LYS A CA 1
ATOM 1494 C C . LYS A 1 203 ? 1.009 3.651 -12.401 1.00 97.75 203 LYS A C 1
ATOM 1496 O O . LYS A 1 203 ? 1.569 3.011 -11.513 1.00 97.75 203 LYS A O 1
ATOM 1501 N N . ILE A 1 204 ? 1.154 3.376 -13.693 1.00 97.12 204 ILE A N 1
ATOM 1502 C CA . ILE A 1 204 ? 2.000 2.305 -14.227 1.00 97.12 204 ILE A CA 1
ATOM 1503 C C . ILE A 1 204 ? 3.236 2.911 -14.853 1.00 97.12 204 ILE A C 1
ATOM 1505 O O . ILE A 1 204 ? 3.141 3.759 -15.737 1.00 97.12 204 ILE A O 1
ATOM 1509 N N . ARG A 1 205 ? 4.407 2.479 -14.401 1.00 96.25 205 ARG A N 1
ATOM 1510 C CA . ARG A 1 205 ? 5.682 2.976 -14.903 1.00 96.25 205 ARG A CA 1
ATOM 1511 C C . ARG A 1 205 ? 5.967 2.381 -16.282 1.00 96.25 205 ARG A C 1
ATOM 1513 O O . ARG A 1 205 ? 5.988 1.164 -16.457 1.00 96.25 205 ARG A O 1
ATOM 1520 N N . ARG A 1 206 ? 6.221 3.249 -17.264 1.00 91.19 206 ARG A N 1
ATOM 1521 C CA . ARG A 1 206 ? 6.321 2.856 -18.684 1.00 91.19 206 ARG A CA 1
ATOM 1522 C C . ARG A 1 206 ? 7.524 1.973 -19.009 1.00 91.19 206 ARG A C 1
ATOM 1524 O O . ARG A 1 206 ? 7.449 1.138 -19.904 1.00 91.19 206 ARG A O 1
ATOM 1531 N N . SER A 1 207 ? 8.622 2.132 -18.275 1.00 92.12 207 SER A N 1
A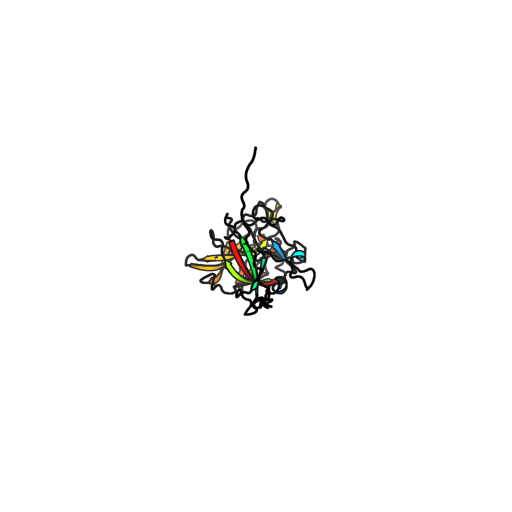TOM 1532 C CA . SER A 1 207 ? 9.841 1.338 -18.438 1.00 92.12 207 SER A CA 1
ATOM 1533 C C . SER A 1 207 ? 10.502 1.071 -17.089 1.00 92.12 207 SER A C 1
ATOM 1535 O O . SER A 1 207 ? 10.373 1.875 -16.163 1.00 92.12 207 SER A O 1
ATOM 1537 N N . ALA A 1 208 ? 11.214 -0.046 -16.957 1.00 92.62 208 ALA A N 1
ATOM 1538 C CA . ALA A 1 208 ? 11.961 -0.354 -15.739 1.00 92.62 208 ALA A CA 1
ATOM 1539 C C . ALA A 1 208 ? 13.314 0.371 -15.671 1.00 92.62 208 ALA A C 1
ATOM 1541 O O . ALA A 1 208 ? 13.709 0.877 -14.623 1.00 92.62 208 ALA A O 1
ATOM 1542 N N . ASP A 1 209 ? 13.984 0.487 -16.811 1.00 89.31 209 ASP A N 1
ATOM 1543 C CA . ASP A 1 209 ? 15.311 1.086 -16.991 1.00 89.31 209 ASP A CA 1
ATOM 1544 C C . ASP A 1 209 ? 15.282 2.610 -17.196 1.00 89.31 209 ASP A C 1
ATOM 1546 O O . ASP A 1 209 ? 16.327 3.249 -17.250 1.00 89.31 209 ASP A O 1
ATOM 1550 N N . GLY A 1 210 ? 14.092 3.209 -17.293 1.00 85.50 210 GLY A N 1
ATOM 1551 C CA . GLY A 1 210 ? 13.939 4.642 -17.543 1.00 85.50 210 GLY A CA 1
ATOM 1552 C C . GLY A 1 210 ? 14.089 5.040 -19.013 1.00 85.50 210 GLY A C 1
ATOM 1553 O O . GLY A 1 210 ? 14.021 6.231 -19.307 1.00 85.50 210 GLY A O 1
ATOM 1554 N N . SER A 1 211 ? 1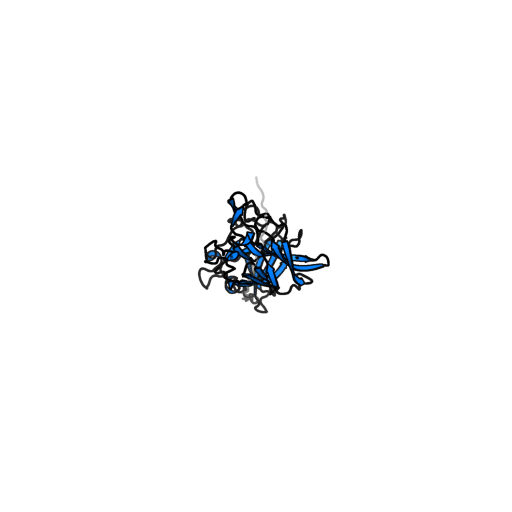4.218 4.078 -19.937 1.00 86.88 211 SER A N 1
ATOM 1555 C CA . SER A 1 211 ? 14.228 4.324 -21.391 1.00 86.88 211 SER A CA 1
ATOM 1556 C C . SER A 1 211 ? 12.983 5.072 -21.879 1.00 86.88 211 SER A C 1
ATOM 1558 O O . SER A 1 211 ? 13.037 5.820 -22.854 1.00 86.88 211 SER A O 1
ATOM 1560 N N . ILE A 1 212 ? 11.864 4.911 -21.168 1.00 86.31 212 ILE A N 1
ATOM 1561 C CA . ILE A 1 212 ? 10.631 5.675 -21.353 1.00 86.31 212 ILE A CA 1
ATOM 1562 C C . ILE A 1 212 ? 10.260 6.329 -20.024 1.00 86.31 212 ILE A C 1
ATOM 1564 O O . ILE A 1 212 ? 9.914 5.643 -19.055 1.00 86.31 212 ILE A O 1
ATOM 1568 N N . ALA A 1 213 ? 10.304 7.659 -19.991 1.00 89.06 213 ALA A N 1
ATOM 1569 C CA . ALA A 1 213 ? 9.975 8.441 -18.809 1.00 89.06 213 ALA A CA 1
ATOM 1570 C C . ALA A 1 213 ? 8.463 8.463 -18.512 1.00 89.06 213 ALA A C 1
ATOM 1572 O O . ALA A 1 213 ? 7.612 8.452 -19.408 1.00 89.06 213 ALA A O 1
ATOM 1573 N N . GLY A 1 214 ? 8.140 8.580 -17.223 1.00 90.69 214 GLY A N 1
ATOM 1574 C CA . GLY A 1 214 ? 6.784 8.824 -16.737 1.00 90.69 214 GLY A CA 1
ATOM 1575 C C . GLY A 1 214 ? 5.943 7.570 -16.494 1.00 90.69 214 GLY A C 1
ATOM 1576 O O . GLY A 1 214 ? 6.437 6.440 -16.456 1.00 90.69 214 GLY A O 1
ATOM 1577 N N . HIS A 1 215 ? 4.649 7.813 -16.283 1.00 95.56 215 HIS A N 1
ATOM 1578 C CA . HIS A 1 215 ? 3.665 6.794 -15.941 1.00 95.56 215 HIS A CA 1
ATOM 1579 C C . HIS A 1 215 ? 2.418 6.940 -16.807 1.00 95.56 215 HIS A C 1
ATOM 1581 O O . HIS A 1 215 ? 1.972 8.060 -17.067 1.00 95.56 215 HIS A O 1
ATOM 1587 N N . ASP A 1 216 ? 1.807 5.818 -17.164 1.00 94.81 216 ASP A N 1
ATOM 1588 C CA . ASP A 1 216 ? 0.416 5.800 -17.600 1.00 94.81 216 ASP A CA 1
ATOM 1589 C C . ASP A 1 216 ? -0.485 5.816 -16.371 1.00 94.81 216 ASP A C 1
ATOM 1591 O O . ASP A 1 216 ? -0.192 5.177 -15.361 1.00 94.81 216 ASP A O 1
ATOM 1595 N N . SER A 1 217 ? -1.556 6.602 -16.420 1.00 95.94 217 SER A N 1
ATOM 1596 C CA . SER A 1 217 ? -2.409 6.847 -15.259 1.00 95.94 217 SER A CA 1
ATOM 1597 C C . SER A 1 217 ? -3.864 6.538 -15.562 1.00 95.94 217 SER A C 1
ATOM 1599 O O . SER A 1 217 ? -4.390 6.967 -16.584 1.00 95.94 217 SER A O 1
ATOM 1601 N N . LEU A 1 218 ? -4.533 5.880 -14.620 1.00 96.81 218 LEU A N 1
ATOM 1602 C CA . LEU A 1 218 ? -5.940 5.510 -14.710 1.00 96.81 218 LEU A CA 1
ATOM 1603 C C . LEU A 1 218 ? -6.651 5.877 -13.406 1.00 96.81 218 LEU A C 1
ATOM 1605 O O . LEU A 1 218 ? -6.245 5.443 -12.328 1.00 96.81 218 LEU A O 1
ATOM 1609 N N . VAL A 1 219 ? -7.717 6.674 -13.497 1.00 97.38 219 VAL A N 1
ATOM 1610 C CA . VAL A 1 219 ? -8.614 6.911 -12.358 1.00 97.38 219 VAL A CA 1
ATOM 1611 C C . VAL A 1 219 ? -9.539 5.708 -12.231 1.00 97.38 219 VAL A C 1
ATOM 1613 O O . VAL A 1 219 ? -10.285 5.405 -13.155 1.00 97.38 219 VAL A O 1
ATOM 1616 N N . LEU A 1 220 ? -9.474 5.027 -11.091 1.00 97.38 220 LEU A N 1
ATOM 1617 C CA . LEU A 1 220 ? -10.268 3.834 -10.803 1.00 97.38 220 LEU A CA 1
ATOM 1618 C C . LEU A 1 220 ? -11.599 4.191 -10.143 1.00 97.38 220 LEU A C 1
ATOM 1620 O O . LEU A 1 220 ? -12.609 3.544 -10.399 1.00 97.38 220 LEU A O 1
ATOM 1624 N N . GLN A 1 221 ? -11.596 5.206 -9.277 1.00 97.12 221 GLN A N 1
ATOM 1625 C CA . GLN A 1 221 ? -12.780 5.645 -8.546 1.00 97.12 221 GLN A CA 1
ATOM 1626 C C . GLN A 1 221 ? -12.599 7.070 -8.019 1.00 97.12 221 GLN A C 1
ATOM 1628 O O . GLN A 1 221 ? -11.478 7.502 -7.757 1.00 97.12 221 GLN A O 1
ATOM 1633 N N . THR A 1 222 ? -13.704 7.785 -7.811 1.00 97.31 222 THR A N 1
ATOM 1634 C CA . THR A 1 222 ? -13.740 9.096 -7.144 1.00 97.31 222 THR A CA 1
ATOM 1635 C C . THR A 1 222 ? -14.744 9.089 -6.001 1.00 97.31 222 THR A C 1
ATOM 1637 O O . THR A 1 222 ? -15.745 8.377 -6.073 1.00 97.31 222 THR A O 1
ATOM 1640 N N . PHE A 1 223 ? -14.512 9.900 -4.973 1.00 97.25 223 PHE A N 1
ATOM 1641 C CA . PHE A 1 223 ? -15.421 10.051 -3.835 1.00 97.25 223 PHE A CA 1
ATOM 1642 C C . PHE A 1 223 ? -15.280 11.443 -3.200 1.00 97.25 223 PHE A C 1
ATOM 1644 O O . PHE A 1 223 ? -14.257 12.111 -3.362 1.00 97.25 223 PHE A O 1
ATOM 1651 N N . ALA A 1 224 ? -16.334 11.916 -2.534 1.00 96.25 224 ALA A N 1
ATOM 1652 C CA . ALA A 1 224 ? -16.447 13.316 -2.122 1.00 96.25 224 ALA A CA 1
ATOM 1653 C C . ALA A 1 224 ? -15.619 13.657 -0.873 1.00 96.25 224 ALA A C 1
ATOM 1655 O O . ALA A 1 224 ? -14.963 14.695 -0.839 1.00 96.25 224 ALA A O 1
ATOM 1656 N N . SER A 1 225 ? -15.612 12.786 0.137 1.00 96.19 225 SER A N 1
ATOM 1657 C CA . SER A 1 225 ? -14.959 13.032 1.427 1.00 96.19 225 SER A CA 1
ATOM 1658 C C . SER A 1 225 ? -14.389 11.742 2.027 1.00 96.19 225 SER A C 1
ATOM 1660 O O . SER A 1 225 ? -14.766 10.643 1.624 1.00 96.19 225 SER A O 1
ATOM 1662 N N . LEU A 1 226 ? -13.468 11.866 2.990 1.00 95.00 226 LEU A N 1
ATOM 1663 C CA . LEU A 1 226 ? -12.936 10.709 3.724 1.00 95.00 226 LEU A CA 1
ATOM 1664 C C . LEU A 1 226 ? -13.980 10.097 4.674 1.00 95.00 226 LEU A C 1
ATOM 1666 O O . LEU A 1 226 ? -13.989 8.882 4.862 1.00 95.00 226 LEU A O 1
ATOM 1670 N N . ASP A 1 227 ? -14.868 10.917 5.239 1.00 91.62 227 ASP A N 1
ATOM 1671 C CA . ASP A 1 227 ? -15.905 10.466 6.178 1.00 91.62 227 ASP A CA 1
ATOM 1672 C C . ASP A 1 227 ? -16.958 9.587 5.498 1.00 91.62 227 ASP A C 1
ATOM 1674 O O . ASP A 1 227 ? -17.417 8.600 6.074 1.00 91.62 227 ASP A O 1
ATOM 1678 N N . GLU A 1 228 ? -17.276 9.897 4.241 1.00 89.62 228 GLU A N 1
ATOM 1679 C CA . GLU A 1 228 ? -18.223 9.150 3.407 1.00 89.62 228 GLU A CA 1
ATOM 1680 C C . GLU A 1 228 ? -17.516 8.229 2.403 1.00 89.62 228 GLU A C 1
ATOM 1682 O O . GLU A 1 228 ? -18.134 7.737 1.455 1.00 89.62 228 GLU A O 1
ATOM 1687 N N . ALA A 1 229 ? -16.210 7.993 2.572 1.00 94.06 229 ALA A N 1
ATOM 1688 C CA . ALA A 1 229 ? -15.457 7.176 1.635 1.00 94.06 229 ALA A CA 1
ATOM 1689 C C . ALA A 1 229 ? -16.068 5.762 1.547 1.00 94.06 229 ALA A C 1
ATOM 1691 O O . ALA A 1 229 ? -16.236 5.086 2.573 1.00 94.06 229 ALA A O 1
ATOM 1692 N N . PRO A 1 230 ? -16.380 5.264 0.336 1.00 96.56 230 PRO A N 1
ATOM 1693 C CA . PRO A 1 230 ? -16.878 3.906 0.178 1.00 96.56 230 PRO A CA 1
ATOM 1694 C C . PRO A 1 230 ? -15.791 2.894 0.560 1.00 96.56 230 PRO A C 1
ATOM 1696 O O . PRO A 1 230 ? -14.617 3.230 0.729 1.00 96.56 230 PRO A O 1
ATOM 1699 N N . TRP A 1 231 ? -16.176 1.625 0.707 1.00 97.81 231 TRP A N 1
ATOM 1700 C CA . TRP A 1 231 ? -15.172 0.563 0.643 1.00 97.81 231 TRP A CA 1
ATOM 1701 C C . TRP A 1 231 ? -14.666 0.489 -0.799 1.00 97.81 231 TRP A C 1
ATOM 1703 O O . TRP A 1 231 ? -15.437 0.247 -1.725 1.00 97.81 231 TRP A O 1
ATOM 1713 N N . LEU A 1 232 ? -13.384 0.775 -0.981 1.00 98.19 232 LEU A N 1
ATOM 1714 C CA . LEU A 1 232 ? -12.689 0.718 -2.256 1.00 98.19 232 LEU A CA 1
ATOM 1715 C C . LEU A 1 232 ? -12.219 -0.716 -2.473 1.00 98.19 232 LEU A C 1
ATOM 1717 O O . LEU A 1 232 ? -11.503 -1.265 -1.634 1.00 98.19 232 LEU A O 1
ATOM 1721 N N . VAL A 1 233 ? -12.604 -1.301 -3.604 1.00 97.31 233 VAL A N 1
ATOM 1722 C CA . VAL A 1 233 ? -12.201 -2.654 -3.991 1.00 97.31 233 VAL A CA 1
ATOM 1723 C C . VAL A 1 233 ? -11.148 -2.564 -5.085 1.00 97.31 233 VAL A C 1
ATOM 1725 O O . VAL A 1 233 ? -11.330 -1.890 -6.101 1.00 97.31 233 VAL A O 1
ATOM 1728 N N . LEU A 1 234 ? -10.039 -3.259 -4.869 1.00 97.75 234 LEU A N 1
ATOM 1729 C CA . LEU A 1 234 ? -8.963 -3.432 -5.826 1.00 97.75 234 LEU A CA 1
ATOM 1730 C C . LEU A 1 234 ? -8.794 -4.911 -6.133 1.00 97.75 234 LEU A C 1
ATOM 1732 O O . LEU A 1 234 ? -8.672 -5.725 -5.224 1.00 97.75 234 LEU A O 1
ATOM 1736 N N . GLN A 1 235 ? -8.717 -5.238 -7.414 1.00 97.75 235 GLN A N 1
ATOM 1737 C CA . GLN A 1 235 ? -8.232 -6.518 -7.905 1.00 97.75 235 GLN A CA 1
ATOM 1738 C C . GLN A 1 235 ? -7.116 -6.244 -8.900 1.00 97.75 235 GLN A C 1
ATOM 1740 O O . GLN A 1 235 ? -7.342 -5.514 -9.864 1.00 97.75 235 GLN A O 1
ATOM 1745 N N . MET A 1 236 ? -5.936 -6.823 -8.677 1.00 97.94 236 MET A N 1
ATOM 1746 C CA . MET A 1 236 ? -4.792 -6.632 -9.563 1.00 97.94 236 MET A CA 1
ATOM 1747 C C . MET A 1 236 ? -4.008 -7.910 -9.844 1.00 97.94 236 MET A C 1
ATOM 1749 O O . MET A 1 236 ? -3.784 -8.723 -8.950 1.00 97.94 236 MET A O 1
ATOM 1753 N N . ALA A 1 237 ? -3.566 -8.052 -11.090 1.00 98.00 237 ALA A N 1
ATOM 1754 C CA . ALA A 1 237 ? -2.781 -9.177 -11.590 1.00 98.00 237 ALA A CA 1
ATOM 1755 C C . ALA A 1 237 ? -1.825 -8.719 -12.701 1.00 98.00 237 ALA A C 1
ATOM 1757 O O . ALA A 1 237 ? -2.004 -7.645 -13.279 1.00 98.00 237 ALA A O 1
ATOM 1758 N N . VAL A 1 238 ? -0.824 -9.542 -13.008 1.00 98.06 238 VAL A N 1
ATOM 1759 C CA . VAL A 1 238 ? 0.032 -9.395 -14.191 1.00 98.06 238 VAL A CA 1
ATOM 1760 C C . VAL A 1 238 ? -0.105 -10.652 -15.039 1.00 98.06 238 VAL A C 1
ATOM 1762 O O . VAL A 1 238 ? 0.106 -11.747 -14.531 1.00 98.06 238 VAL A O 1
ATOM 1765 N N . ALA A 1 239 ? -0.419 -10.511 -16.319 1.00 97.31 239 ALA A N 1
ATOM 1766 C CA . ALA A 1 239 ? -0.419 -11.613 -17.279 1.00 97.31 239 ALA A CA 1
ATOM 1767 C C . ALA A 1 239 ? -0.090 -11.068 -18.669 1.00 97.31 239 ALA A C 1
ATOM 1769 O O . ALA A 1 239 ? -0.382 -9.911 -18.952 1.00 97.31 239 ALA A O 1
ATOM 1770 N N . ASP A 1 240 ? 0.563 -11.866 -19.514 1.00 95.94 240 ASP A N 1
ATOM 1771 C CA . ASP A 1 240 ? 0.819 -11.531 -20.923 1.00 95.94 240 ASP A CA 1
ATOM 1772 C C . ASP A 1 240 ? 1.414 -10.128 -21.148 1.00 95.94 240 ASP A C 1
ATOM 1774 O O . ASP A 1 240 ? 0.986 -9.387 -22.034 1.00 95.94 240 ASP A O 1
ATOM 1778 N N . MET A 1 241 ? 2.392 -9.742 -20.314 1.00 95.75 241 MET A N 1
ATOM 1779 C CA . MET A 1 241 ? 2.999 -8.400 -20.314 1.00 95.75 241 MET A CA 1
ATOM 1780 C C . MET A 1 241 ? 1.964 -7.265 -20.215 1.00 95.75 241 MET A C 1
ATOM 1782 O O . MET A 1 241 ? 2.094 -6.209 -20.840 1.00 95.75 241 MET A O 1
ATOM 1786 N N . GLN A 1 242 ? 0.941 -7.473 -19.389 1.00 96.88 242 GLN A N 1
ATOM 1787 C CA . GLN A 1 242 ? -0.096 -6.503 -19.067 1.00 96.88 242 GLN A CA 1
ATOM 1788 C C . GLN A 1 242 ? -0.361 -6.493 -17.560 1.00 96.88 242 GLN A C 1
ATOM 1790 O O . GLN A 1 242 ? -0.290 -7.517 -16.880 1.00 96.88 242 GLN A O 1
ATOM 1795 N N . VAL A 1 243 ? -0.681 -5.315 -17.031 1.00 97.94 243 VAL A N 1
ATOM 1796 C CA . VAL A 1 243 ? -1.268 -5.161 -15.698 1.00 97.94 243 VAL A CA 1
ATOM 1797 C C . VAL A 1 243 ? -2.778 -5.142 -15.860 1.00 97.94 243 VAL A C 1
ATOM 1799 O O . VAL A 1 243 ? -3.321 -4.302 -16.579 1.00 97.94 243 VAL A O 1
ATOM 1802 N N . HIS A 1 244 ? -3.452 -6.034 -15.147 1.00 97.94 244 HIS A N 1
ATOM 1803 C CA . HIS A 1 244 ? -4.900 -6.029 -15.009 1.00 97.94 244 HIS A CA 1
ATOM 1804 C C . HIS A 1 244 ? -5.253 -5.372 -13.682 1.00 97.94 244 HIS A C 1
ATOM 1806 O O . HIS A 1 244 ? -4.746 -5.792 -12.642 1.00 97.94 244 HIS A O 1
ATOM 1812 N N . ILE A 1 245 ? -6.110 -4.354 -13.699 1.00 97.62 245 ILE A N 1
ATOM 1813 C CA . ILE A 1 245 ? -6.584 -3.672 -12.495 1.00 97.62 245 ILE A CA 1
ATOM 1814 C C . ILE A 1 245 ? -8.061 -3.301 -12.624 1.00 97.62 245 ILE A C 1
ATOM 1816 O O . ILE A 1 245 ? -8.450 -2.572 -13.529 1.00 97.62 245 ILE A O 1
ATOM 1820 N N . ASN A 1 246 ? -8.904 -3.821 -11.728 1.00 95.69 246 ASN A N 1
ATOM 1821 C CA . ASN A 1 246 ? -10.359 -3.587 -11.718 1.00 95.69 246 ASN A CA 1
ATOM 1822 C C . ASN A 1 246 ? -11.035 -3.782 -13.095 1.00 95.69 246 ASN A C 1
ATOM 1824 O O . ASN A 1 246 ? -11.866 -2.981 -13.515 1.00 95.69 246 ASN A O 1
ATOM 1828 N N . GLY A 1 247 ? -10.645 -4.837 -13.819 1.00 94.12 247 GLY A N 1
ATOM 1829 C CA . GLY A 1 247 ? -11.158 -5.152 -15.160 1.00 94.12 247 GLY A CA 1
ATOM 1830 C C . GLY A 1 247 ? -10.551 -4.324 -16.298 1.00 94.12 247 GLY A C 1
ATOM 1831 O O . GLY A 1 247 ? -10.780 -4.636 -17.462 1.00 94.12 247 GLY A O 1
ATOM 1832 N N . GLN A 1 248 ? -9.747 -3.306 -15.988 1.00 96.44 248 GLN A N 1
ATOM 1833 C CA . GLN A 1 248 ? -8.956 -2.565 -16.966 1.00 96.44 248 GLN A CA 1
ATOM 1834 C C . GLN A 1 248 ? -7.636 -3.280 -17.220 1.00 96.44 248 GLN A C 1
ATOM 1836 O O . GLN A 1 248 ? -7.098 -3.944 -16.333 1.00 96.44 248 GLN A O 1
ATOM 1841 N N . THR A 1 249 ? -7.111 -3.128 -18.430 1.00 95.94 249 THR A N 1
ATOM 1842 C CA . THR A 1 249 ? -5.857 -3.757 -18.837 1.00 95.94 249 THR A CA 1
ATOM 1843 C C . THR A 1 249 ? -4.931 -2.709 -19.430 1.00 95.94 249 THR A C 1
ATOM 1845 O O . THR A 1 249 ? -5.354 -1.894 -20.248 1.00 95.94 249 THR A O 1
ATOM 1848 N N . MET A 1 250 ? -3.676 -2.710 -18.992 1.00 94.62 250 MET A N 1
ATOM 1849 C CA . MET A 1 250 ? -2.670 -1.742 -19.414 1.00 94.62 250 MET A CA 1
ATOM 1850 C C . MET A 1 250 ? -1.386 -2.480 -19.818 1.00 94.62 250 MET A C 1
ATOM 1852 O O . MET A 1 250 ? -0.857 -3.246 -19.005 1.00 94.62 250 MET A O 1
ATOM 1856 N N . PRO A 1 251 ? -0.875 -2.281 -21.045 1.00 93.69 251 PRO A N 1
ATOM 1857 C CA . PRO A 1 251 ? 0.347 -2.935 -21.497 1.00 93.69 251 PRO A CA 1
ATOM 1858 C C . PRO A 1 251 ? 1.563 -2.419 -20.728 1.00 93.69 251 PRO A C 1
ATOM 1860 O O . PRO A 1 251 ? 1.613 -1.255 -20.327 1.00 93.69 251 PRO A O 1
ATOM 1863 N N . ILE A 1 252 ? 2.562 -3.281 -20.554 1.00 94.56 252 ILE A N 1
ATOM 1864 C CA . ILE A 1 252 ? 3.838 -2.921 -19.930 1.00 94.56 252 ILE A CA 1
ATOM 1865 C C . ILE A 1 252 ? 5.001 -3.163 -20.892 1.00 94.56 252 ILE A C 1
ATOM 1867 O O . ILE A 1 252 ? 5.006 -4.109 -21.680 1.00 94.56 252 ILE A O 1
ATOM 1871 N N . GLY A 1 253 ? 5.995 -2.275 -20.843 1.00 91.75 253 GLY A N 1
ATOM 1872 C CA . GLY A 1 253 ? 7.146 -2.320 -21.741 1.00 91.75 253 GLY A CA 1
ATOM 1873 C C . GLY A 1 253 ? 8.002 -3.579 -21.568 1.00 91.75 253 GLY A C 1
ATOM 1874 O O . GLY A 1 253 ? 8.083 -4.159 -20.485 1.00 91.75 253 GLY A O 1
ATOM 1875 N N . ALA A 1 254 ? 8.704 -3.971 -22.634 1.00 93.00 254 ALA A N 1
ATOM 1876 C CA . ALA A 1 254 ? 9.547 -5.168 -22.644 1.00 93.00 254 ALA A CA 1
ATOM 1877 C C . ALA A 1 254 ? 10.665 -5.154 -21.585 1.00 93.00 254 ALA A C 1
ATOM 1879 O O . ALA A 1 254 ? 11.058 -6.225 -21.130 1.00 93.00 254 ALA A O 1
ATOM 1880 N N . SER A 1 255 ? 11.124 -3.976 -21.138 1.00 93.25 255 SER A N 1
ATOM 1881 C CA . SER A 1 255 ? 12.141 -3.851 -20.079 1.00 93.25 255 SER A CA 1
ATOM 1882 C C . SER A 1 255 ? 11.690 -4.381 -18.715 1.00 93.25 255 SER A C 1
ATOM 1884 O O . SER A 1 255 ? 12.517 -4.580 -17.832 1.00 93.25 255 SER A O 1
ATOM 1886 N N . TRP A 1 256 ? 10.398 -4.669 -18.538 1.00 95.56 256 TRP A N 1
ATOM 1887 C CA . TRP A 1 256 ? 9.881 -5.325 -17.340 1.00 95.56 256 TRP A CA 1
ATOM 1888 C C . TRP A 1 256 ? 9.966 -6.852 -17.374 1.00 95.56 256 TRP A C 1
ATOM 1890 O O . TRP A 1 256 ? 9.822 -7.470 -16.325 1.00 95.56 256 TRP A O 1
ATOM 1900 N N . ARG A 1 257 ? 10.183 -7.470 -18.544 1.00 94.44 257 ARG A N 1
ATOM 1901 C CA . ARG A 1 257 ? 9.993 -8.915 -18.768 1.00 94.44 257 ARG A CA 1
ATOM 1902 C C . ARG A 1 257 ? 10.718 -9.787 -17.744 1.00 94.44 257 ARG A C 1
ATOM 1904 O O . ARG A 1 257 ? 10.095 -10.670 -17.165 1.00 94.44 257 ARG A O 1
ATOM 1911 N N . ASP A 1 258 ? 11.989 -9.511 -17.486 1.00 92.75 258 ASP A N 1
ATOM 1912 C CA . ASP A 1 258 ? 12.842 -10.386 -16.671 1.00 92.75 258 ASP A CA 1
ATOM 1913 C C . ASP A 1 258 ? 12.975 -9.918 -15.214 1.00 92.75 258 ASP A C 1
ATOM 1915 O O . ASP A 1 258 ? 13.796 -10.422 -14.447 1.00 92.75 258 ASP A O 1
ATOM 1919 N N . ILE A 1 259 ? 12.149 -8.954 -14.803 1.00 94.12 259 ILE A N 1
ATOM 1920 C CA . ILE A 1 259 ? 12.193 -8.386 -13.459 1.00 94.12 259 ILE A CA 1
ATOM 1921 C C . ILE A 1 259 ? 11.314 -9.207 -12.520 1.00 94.12 259 ILE A C 1
ATOM 1923 O O . ILE A 1 259 ? 10.127 -9.429 -12.772 1.00 94.12 259 ILE A O 1
ATOM 1927 N N . GLY A 1 260 ? 11.901 -9.636 -11.401 1.00 93.44 260 GLY A N 1
ATOM 1928 C CA . GLY A 1 260 ? 11.149 -10.215 -10.290 1.00 93.44 260 GLY A CA 1
ATOM 1929 C C . GLY A 1 260 ? 10.252 -9.161 -9.639 1.00 93.44 260 GLY A C 1
ATOM 1930 O O . GLY A 1 260 ? 10.672 -8.020 -9.485 1.00 93.44 260 GLY A O 1
ATOM 1931 N N . ALA A 1 261 ? 9.045 -9.520 -9.221 1.00 95.81 261 ALA A N 1
ATOM 1932 C CA . ALA A 1 261 ? 8.061 -8.618 -8.641 1.00 95.81 261 ALA A CA 1
ATOM 1933 C C . ALA A 1 261 ? 7.293 -9.261 -7.485 1.00 95.81 261 ALA A C 1
ATOM 1935 O O . ALA A 1 261 ? 7.259 -10.483 -7.331 1.00 95.81 261 ALA A O 1
ATOM 1936 N N . TYR A 1 262 ? 6.689 -8.410 -6.661 1.00 96.50 262 TYR A N 1
ATOM 1937 C CA . TYR A 1 262 ? 5.847 -8.800 -5.535 1.00 96.50 262 TYR A CA 1
ATOM 1938 C C . TYR A 1 262 ? 4.762 -7.748 -5.267 1.00 96.50 262 TYR A C 1
ATOM 1940 O O . TYR A 1 262 ? 4.894 -6.582 -5.650 1.00 96.50 262 TYR A O 1
ATOM 1948 N N . TYR A 1 263 ? 3.686 -8.157 -4.590 1.00 98.06 263 TYR A N 1
ATOM 1949 C CA . TYR A 1 263 ? 2.614 -7.252 -4.177 1.00 98.06 263 TYR A CA 1
ATOM 1950 C C . TYR A 1 263 ? 2.962 -6.551 -2.870 1.00 98.06 263 TYR A C 1
ATOM 1952 O O . TYR A 1 263 ? 3.617 -7.125 -1.991 1.00 98.06 263 TYR A O 1
ATOM 1960 N N . LYS A 1 264 ? 2.458 -5.327 -2.721 1.00 98.25 264 LYS A N 1
ATOM 1961 C CA . LYS A 1 264 ? 2.433 -4.601 -1.451 1.00 98.25 264 LYS A CA 1
ATOM 1962 C C . LYS A 1 264 ? 1.064 -3.963 -1.240 1.00 98.25 264 LYS A C 1
ATOM 1964 O O . LYS A 1 264 ? 0.421 -3.585 -2.219 1.00 98.25 264 LYS A O 1
ATOM 1969 N N . ALA A 1 265 ? 0.638 -3.832 0.011 1.00 98.50 265 ALA A N 1
ATOM 1970 C CA . ALA A 1 265 ? -0.624 -3.189 0.372 1.00 98.50 265 ALA A CA 1
ATOM 1971 C C . ALA A 1 265 ? -0.536 -2.549 1.760 1.00 98.50 265 ALA A C 1
ATOM 1973 O O . ALA A 1 265 ? -0.008 -3.159 2.689 1.00 98.50 265 ALA A O 1
ATOM 1974 N N . GLY A 1 266 ? -1.063 -1.338 1.926 1.00 98.56 266 GLY A N 1
ATOM 1975 C CA . GLY A 1 266 ? -1.131 -0.685 3.231 1.00 98.56 266 GLY A CA 1
ATOM 1976 C C . GLY A 1 266 ? -1.096 0.832 3.156 1.00 98.56 266 GLY A C 1
ATOM 1977 O O . GLY A 1 266 ? -1.803 1.427 2.357 1.00 98.56 266 GLY A O 1
ATOM 1978 N N . VAL A 1 267 ? -0.313 1.466 4.022 1.00 98.69 267 VAL A N 1
ATOM 1979 C CA . VAL A 1 267 ? -0.113 2.917 4.044 1.00 98.69 267 VAL A CA 1
ATOM 1980 C C . VAL A 1 267 ? 1.358 3.195 3.786 1.00 98.69 267 VAL A C 1
ATOM 1982 O O . VAL A 1 267 ? 2.185 3.020 4.679 1.00 98.69 267 VAL A O 1
ATOM 1985 N N . TYR A 1 268 ? 1.686 3.655 2.584 1.00 98.38 268 TYR A N 1
ATOM 1986 C CA . TYR A 1 268 ? 3.001 4.203 2.270 1.00 98.38 268 TYR A CA 1
ATOM 1987 C C . TYR A 1 268 ? 2.856 5.679 1.904 1.00 98.38 268 TYR A C 1
ATOM 1989 O O . TYR A 1 268 ? 2.131 6.032 0.972 1.00 98.38 268 TYR A O 1
ATOM 1997 N N . LEU A 1 269 ? 3.492 6.543 2.693 1.00 97.62 269 LEU A N 1
ATOM 1998 C CA . LEU A 1 269 ? 3.421 7.986 2.486 1.00 97.62 269 LEU A CA 1
ATOM 1999 C C . LEU A 1 269 ? 4.355 8.409 1.347 1.00 97.62 269 LEU A C 1
ATOM 2001 O O . LEU A 1 269 ? 5.315 7.709 1.034 1.00 97.62 269 LEU A O 1
ATOM 2005 N N . ASP A 1 270 ? 4.069 9.565 0.757 1.00 92.12 270 ASP A N 1
ATOM 2006 C CA . ASP A 1 270 ? 4.957 10.274 -0.180 1.00 92.12 270 ASP A CA 1
ATOM 2007 C C . ASP A 1 270 ? 5.503 11.570 0.458 1.00 92.12 270 ASP A C 1
ATOM 2009 O O . ASP A 1 270 ? 5.861 12.533 -0.217 1.00 92.12 270 ASP A O 1
ATOM 2013 N N . GLU A 1 271 ? 5.497 11.636 1.792 1.00 93.31 271 GLU A N 1
ATOM 2014 C CA . GLU A 1 271 ? 5.981 12.781 2.557 1.00 93.31 271 GLU A CA 1
ATOM 2015 C C . GLU A 1 271 ? 6.555 12.378 3.918 1.00 93.31 271 GLU A C 1
ATOM 2017 O O . GLU A 1 271 ? 6.266 11.303 4.455 1.00 93.31 271 GLU A O 1
ATOM 2022 N N . ILE A 1 272 ? 7.339 13.299 4.479 1.00 93.88 272 ILE A N 1
ATOM 2023 C CA . ILE A 1 272 ? 7.863 13.271 5.845 1.00 93.88 272 ILE A CA 1
ATOM 2024 C C . ILE A 1 272 ? 7.488 14.569 6.560 1.00 93.88 272 ILE A C 1
ATOM 2026 O O . ILE A 1 272 ? 7.243 15.599 5.932 1.00 93.88 272 ILE A O 1
ATOM 2030 N N . GLY A 1 273 ? 7.476 14.538 7.887 1.00 93.81 273 GLY A N 1
ATOM 2031 C CA . GLY A 1 273 ? 7.133 15.699 8.699 1.00 93.81 273 GLY A CA 1
ATOM 2032 C C . GLY A 1 273 ? 7.582 15.547 10.145 1.00 93.81 273 GLY A C 1
ATOM 2033 O O . GLY A 1 273 ? 8.271 14.592 10.499 1.00 93.81 273 GLY A O 1
ATOM 2034 N N . SER A 1 274 ? 7.190 16.507 10.980 1.00 95.19 274 SER A N 1
ATOM 2035 C CA . SER A 1 274 ? 7.592 16.580 12.391 1.00 95.19 274 SER A CA 1
ATOM 2036 C C . SER A 1 274 ? 6.463 16.294 13.383 1.00 95.19 274 SER A C 1
ATOM 2038 O O . SER A 1 274 ? 6.740 16.103 14.563 1.00 95.19 274 SER A O 1
ATOM 2040 N N . ASP A 1 275 ? 5.205 16.272 12.937 1.00 96.81 275 ASP A N 1
ATOM 2041 C CA . ASP A 1 275 ? 4.039 16.055 13.798 1.00 96.81 275 ASP A CA 1
ATOM 2042 C C . ASP A 1 275 ? 3.594 14.577 13.760 1.00 96.81 275 ASP A C 1
ATOM 2044 O O . ASP A 1 275 ? 3.116 14.111 12.723 1.00 96.81 275 ASP A O 1
ATOM 2048 N N . PRO A 1 276 ? 3.717 13.814 14.864 1.00 96.06 276 PRO A N 1
ATOM 2049 C CA . PRO A 1 276 ? 3.343 12.400 14.901 1.00 96.06 276 PRO A CA 1
ATOM 2050 C C . PRO A 1 276 ? 1.828 12.148 14.812 1.00 96.06 276 PRO A C 1
ATOM 2052 O O . PRO A 1 276 ? 1.426 11.002 14.607 1.00 96.06 276 PRO A O 1
ATOM 2055 N N . ALA A 1 277 ? 0.980 13.173 14.954 1.00 97.25 277 ALA A N 1
ATOM 2056 C CA . ALA A 1 277 ? -0.466 13.056 14.747 1.00 97.25 277 ALA A CA 1
ATOM 2057 C C . ALA A 1 277 ? -0.863 13.128 13.259 1.00 97.25 277 ALA A C 1
ATOM 2059 O O . ALA A 1 277 ? -1.977 12.740 12.887 1.00 97.25 277 ALA A O 1
ATOM 2060 N N . GLN A 1 278 ? 0.042 13.602 12.397 1.00 97.81 278 GLN A N 1
ATOM 2061 C CA . GLN A 1 278 ? -0.149 13.698 10.951 1.00 97.81 278 GLN A CA 1
ATOM 2062 C C . GLN A 1 278 ? 0.330 12.423 10.259 1.00 97.81 278 GLN A C 1
ATOM 2064 O O . GLN A 1 278 ? 1.335 11.831 10.645 1.00 97.81 278 GLN A O 1
ATOM 2069 N N . GLY A 1 279 ? -0.385 11.985 9.222 1.00 98.06 279 GLY A N 1
ATOM 2070 C CA . GLY A 1 279 ? -0.082 10.725 8.550 1.00 98.06 279 GLY A CA 1
ATOM 2071 C C . GLY A 1 279 ? -1.256 10.135 7.784 1.00 98.06 279 GLY A C 1
ATOM 2072 O O . GLY A 1 279 ? -2.309 10.757 7.635 1.00 98.06 279 GLY A O 1
ATOM 2073 N N . GLY A 1 280 ? -1.065 8.909 7.310 1.00 98.44 280 GLY A N 1
ATOM 2074 C CA . GLY A 1 280 ? -2.075 8.137 6.597 1.00 98.44 280 GLY A CA 1
ATOM 2075 C C . GLY A 1 280 ? -2.716 7.083 7.495 1.00 98.44 280 GLY A C 1
ATOM 2076 O O . GLY A 1 280 ? -2.015 6.333 8.178 1.00 98.44 280 GLY A O 1
ATOM 2077 N N . ARG A 1 281 ? -4.050 6.989 7.466 1.00 98.56 281 ARG A N 1
ATOM 2078 C CA . ARG A 1 281 ? -4.813 5.921 8.131 1.00 98.56 281 ARG A CA 1
ATOM 2079 C C . ARG A 1 281 ? -5.713 5.211 7.131 1.00 98.56 281 ARG A C 1
ATOM 2081 O O . ARG A 1 281 ? -6.519 5.857 6.457 1.00 98.56 281 ARG A O 1
ATOM 2088 N N . LEU A 1 282 ? -5.619 3.887 7.089 1.00 98.62 282 LEU A N 1
ATOM 2089 C CA . LEU A 1 282 ? -6.402 3.022 6.210 1.00 98.62 282 LEU A CA 1
ATOM 2090 C C . LEU A 1 282 ? -7.055 1.909 7.031 1.00 98.62 282 LEU A C 1
ATOM 2092 O O . LEU A 1 282 ? -6.418 1.332 7.907 1.00 98.62 282 LEU A O 1
ATOM 2096 N N . LEU A 1 283 ? -8.315 1.599 6.742 1.00 98.69 283 LEU A N 1
ATOM 2097 C CA . LEU A 1 283 ? -8.957 0.368 7.200 1.00 98.69 283 LEU A CA 1
ATOM 2098 C C . LEU A 1 283 ? -8.908 -0.661 6.077 1.00 98.69 283 LEU A C 1
ATOM 2100 O O . LEU A 1 283 ? -9.179 -0.311 4.932 1.00 98.69 283 LEU A O 1
ATOM 2104 N N . ILE A 1 284 ? -8.618 -1.915 6.402 1.00 98.62 284 ILE A N 1
ATOM 2105 C CA . ILE A 1 284 ? -8.666 -3.053 5.483 1.00 98.62 284 ILE A CA 1
ATOM 2106 C C . ILE A 1 284 ? -9.582 -4.105 6.099 1.00 98.62 284 ILE A C 1
ATOM 2108 O O . ILE A 1 284 ? -9.368 -4.518 7.237 1.00 98.62 284 ILE A O 1
ATOM 2112 N N . ARG A 1 285 ? -10.595 -4.550 5.353 1.00 97.44 285 ARG A N 1
ATOM 2113 C CA . ARG A 1 285 ? -11.483 -5.644 5.794 1.00 97.44 285 ARG A CA 1
ATOM 2114 C C . ARG A 1 285 ? -11.323 -6.926 4.987 1.00 97.44 285 ARG A C 1
ATOM 2116 O O . ARG A 1 285 ? -11.877 -7.954 5.351 1.00 97.44 285 ARG A O 1
ATOM 2123 N N . ARG A 1 286 ? -10.578 -6.861 3.881 1.00 97.25 286 ARG A N 1
ATOM 2124 C CA . ARG A 1 286 ? -10.232 -8.025 3.070 1.00 97.25 286 ARG A CA 1
ATOM 2125 C C . ARG A 1 286 ? -8.897 -7.798 2.380 1.00 97.25 286 ARG A C 1
ATOM 2127 O O . ARG A 1 286 ? -8.719 -6.786 1.710 1.00 97.25 286 ARG A O 1
ATOM 2134 N N . MET A 1 287 ? -7.997 -8.765 2.503 1.00 97.06 287 MET A N 1
ATOM 2135 C CA . MET A 1 287 ? -6.768 -8.860 1.722 1.00 97.06 287 MET A CA 1
ATOM 2136 C C . MET A 1 287 ? -6.526 -10.336 1.427 1.00 97.06 287 MET A C 1
ATOM 2138 O O . MET A 1 287 ? -6.413 -11.129 2.358 1.00 97.06 287 MET A O 1
ATOM 2142 N N . VAL A 1 288 ? -6.507 -10.703 0.149 1.00 95.50 288 VAL A N 1
ATOM 2143 C CA . VAL A 1 288 ? -6.279 -12.086 -0.289 1.00 95.50 288 VAL A CA 1
ATOM 2144 C C . VAL A 1 288 ? -5.399 -12.116 -1.532 1.00 95.50 288 VAL A C 1
ATOM 2146 O O . VAL A 1 288 ? -5.469 -11.215 -2.372 1.00 95.50 288 VAL A O 1
ATOM 2149 N N . PHE A 1 289 ? -4.619 -13.183 -1.660 1.00 93.19 289 PHE A N 1
ATOM 2150 C CA . PHE A 1 289 ? -3.807 -13.491 -2.832 1.00 93.19 289 PHE A CA 1
ATOM 2151 C C . PHE A 1 289 ? -4.330 -14.805 -3.423 1.00 93.19 289 PHE A C 1
ATOM 2153 O O . PHE A 1 289 ? -4.226 -15.840 -2.771 1.00 93.19 289 PHE A O 1
ATOM 2160 N N . ARG A 1 290 ? -4.980 -14.758 -4.592 1.00 87.75 290 ARG A N 1
ATOM 2161 C CA . ARG A 1 290 ? -5.657 -15.915 -5.206 1.00 87.75 290 ARG A CA 1
ATOM 2162 C C . ARG A 1 290 ? -5.590 -15.925 -6.719 1.00 87.75 290 ARG A C 1
ATOM 2164 O O . ARG A 1 290 ? -5.644 -14.823 -7.301 1.00 87.75 290 ARG A O 1
#

Secondary structure (DSSP, 8-state):
--------------PPP--------------PPPPPHHHHS--TTEEEE-SS-TTS--SSSPPPEE-HHHHS-SSTTS-----SSEEEEETTSS-TT--EEEEEEEETTPPBSSTT--SBEEEEEE-SSTT----EEGGG--SS-EEEEEEEEE--TTT--EEEEEEEE-EEE-TTS-EEEPPEEEEEEEEE-TTSSEEEEEEEES-SSSSS-SEEEEEEEEES-STTPPPEEEEEEEETTEEEETTEEEE--GGGTT-EEEEEEEEEES---S-TT-EEEEEEEEEEE-

Radius of gyration: 26.97 Å; chains: 1; bounding box: 49×50×114 Å